Protein AF-A0A4V1TMP4-F1 (afdb_monomer)

Foldseek 3Di:
DDDDDDDDDDDDDDDDDDDDPPDPDDDDPPPPPDDPDDDPVRVVQCVLCVLCQAWAKEKEAEAAKFAQKFKAAPVRHTLDTDGIHHPVRIDIDIDHSPSGWGQKMWMWTFDDPPWDADPVRHTDDHHTQDTAMDGTSVPQDSVQVVCCVVPVQWHKYWYWYDDSVYIWTKIWTWGFPPQDQCDADPVRHRDDGDIDIGPTDTPDGPFDADPNRGPGDD

Structure (mmCIF, N/CA/C/O backbone):
data_AF-A0A4V1TMP4-F1
#
_entry.id   AF-A0A4V1TMP4-F1
#
loop_
_atom_site.group_PDB
_atom_site.id
_atom_site.type_symbol
_atom_site.label_atom_id
_atom_site.label_alt_id
_atom_site.label_comp_id
_atom_site.label_asym_id
_atom_site.label_entity_id
_atom_site.label_seq_id
_atom_site.pdbx_PDB_ins_code
_atom_site.Cartn_x
_atom_site.Cartn_y
_atom_site.Cartn_z
_atom_site.occupancy
_atom_site.B_iso_or_equiv
_atom_site.auth_seq_id
_atom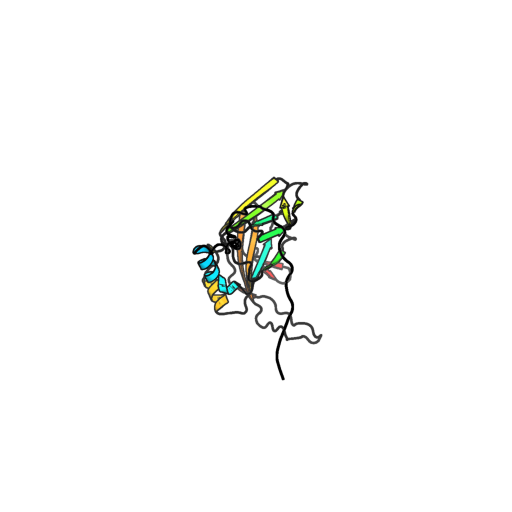_site.auth_comp_id
_atom_site.auth_asym_id
_atom_site.auth_atom_id
_atom_site.pdbx_PDB_model_num
ATOM 1 N N . MET A 1 1 ? 60.840 61.615 9.335 1.00 32.81 1 MET A N 1
ATOM 2 C CA . MET A 1 1 ? 61.709 60.741 10.149 1.00 32.81 1 MET A CA 1
ATOM 3 C C . MET A 1 1 ? 61.153 60.690 11.559 1.00 32.81 1 MET A C 1
ATOM 5 O O . MET A 1 1 ? 60.766 61.718 12.095 1.00 32.81 1 MET A O 1
ATOM 9 N N . THR A 1 2 ? 61.033 59.477 12.079 1.00 36.00 2 THR A N 1
ATOM 10 C CA . THR A 1 2 ? 60.618 59.092 13.434 1.00 36.00 2 THR A CA 1
ATOM 11 C C . THR A 1 2 ? 61.356 59.868 14.534 1.00 36.00 2 THR A C 1
ATOM 13 O O . THR A 1 2 ? 62.543 60.148 14.377 1.00 36.00 2 THR A O 1
ATOM 16 N N . THR A 1 3 ? 60.713 60.154 15.679 1.00 30.50 3 THR A N 1
ATOM 17 C CA . THR A 1 3 ? 60.807 59.395 16.961 1.00 30.50 3 THR A CA 1
ATOM 18 C C . THR A 1 3 ? 60.306 60.250 18.159 1.00 30.50 3 THR A C 1
ATOM 20 O O . THR A 1 3 ? 60.778 61.367 18.310 1.00 30.50 3 THR A O 1
ATOM 23 N N . THR A 1 4 ? 59.451 59.669 19.037 1.00 39.16 4 THR A N 1
ATOM 24 C CA . THR A 1 4 ? 59.294 59.864 20.526 1.00 39.16 4 THR A CA 1
ATOM 25 C C . THR A 1 4 ? 59.047 61.285 21.105 1.00 39.16 4 THR A C 1
ATOM 27 O O . THR A 1 4 ? 59.659 62.240 20.669 1.00 39.16 4 THR A O 1
ATOM 30 N N . ARG A 1 5 ? 58.261 61.559 22.169 1.00 38.88 5 ARG A N 1
ATOM 31 C CA . ARG A 1 5 ? 58.042 60.886 23.475 1.00 38.88 5 ARG A CA 1
ATOM 32 C C . ARG A 1 5 ? 57.083 61.740 24.363 1.00 38.88 5 ARG A C 1
ATOM 34 O O . ARG A 1 5 ? 57.055 62.946 24.159 1.00 38.88 5 ARG A O 1
ATOM 41 N N . ARG A 1 6 ? 56.573 61.145 25.468 1.00 35.06 6 ARG A N 1
ATOM 42 C CA . ARG A 1 6 ? 56.025 61.748 26.733 1.00 35.06 6 ARG A CA 1
ATOM 43 C C . ARG A 1 6 ? 54.548 62.195 26.664 1.00 35.06 6 ARG A C 1
ATOM 45 O O . ARG A 1 6 ? 54.140 62.708 25.641 1.00 35.06 6 ARG A O 1
ATOM 52 N N . GLU A 1 7 ? 53.664 61.947 27.640 1.00 38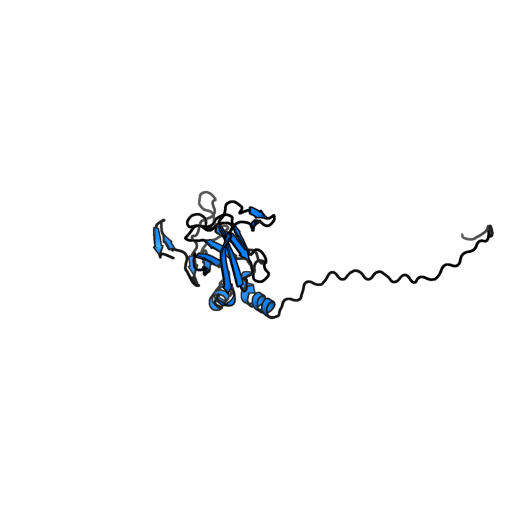.62 7 GLU A N 1
ATOM 53 C CA . GLU A 1 7 ? 53.734 61.960 29.123 1.00 38.62 7 GLU A CA 1
ATOM 54 C C . GLU A 1 7 ? 52.753 60.933 29.760 1.00 38.62 7 GLU A C 1
ATOM 56 O O . GLU A 1 7 ? 51.721 60.628 29.173 1.00 38.62 7 GLU A O 1
ATOM 61 N N . LEU A 1 8 ? 53.152 60.170 30.794 1.00 37.19 8 LEU A N 1
ATOM 62 C CA . LEU A 1 8 ? 52.891 60.339 32.252 1.00 37.19 8 LEU A CA 1
ATOM 63 C C . LEU A 1 8 ? 51.397 60.351 32.675 1.00 37.19 8 LEU A C 1
ATOM 65 O O . LEU A 1 8 ? 50.658 61.278 32.385 1.00 37.19 8 LEU A O 1
ATOM 69 N N . LEU A 1 9 ? 50.906 59.256 33.276 1.00 34.28 9 LEU A N 1
ATOM 70 C CA . LEU A 1 9 ? 50.812 58.978 34.732 1.00 34.28 9 LEU A CA 1
ATOM 71 C C . LEU A 1 9 ? 49.675 59.725 35.459 1.00 34.28 9 LEU A C 1
ATOM 73 O O . LEU A 1 9 ? 49.804 60.897 35.796 1.00 34.28 9 LEU A O 1
ATOM 77 N N . ARG A 1 10 ? 48.631 58.980 35.854 1.00 33.75 10 ARG A N 1
ATOM 78 C CA . ARG A 1 10 ? 47.928 59.193 37.129 1.00 33.75 10 ARG A CA 1
ATOM 79 C C . ARG A 1 10 ? 47.633 57.859 37.807 1.00 33.75 10 ARG A C 1
ATOM 81 O O . ARG A 1 10 ? 47.236 56.883 37.179 1.00 33.75 10 ARG A O 1
ATOM 88 N N . THR A 1 11 ? 47.915 57.865 39.096 1.00 36.62 11 THR A N 1
ATOM 89 C CA . THR A 1 11 ? 48.043 56.764 40.042 1.00 36.62 11 THR A CA 1
ATOM 90 C C . THR A 1 11 ? 46.760 56.539 40.854 1.00 36.62 11 THR A C 1
ATOM 92 O O . THR A 1 11 ? 46.098 57.494 41.237 1.00 36.62 11 THR A O 1
ATOM 95 N N . LEU A 1 12 ? 46.491 55.255 41.125 1.00 33.84 12 LEU A N 1
ATOM 96 C CA . LEU A 1 12 ? 46.012 54.608 42.365 1.00 33.84 12 LEU A CA 1
ATOM 97 C C . LEU A 1 12 ? 44.909 55.265 43.224 1.00 33.84 12 LEU A C 1
ATOM 99 O O . LEU A 1 12 ? 45.136 56.242 43.928 1.00 33.84 12 LEU A O 1
ATOM 103 N N . GLY A 1 13 ? 43.787 54.546 43.333 1.00 30.61 13 GLY A N 1
ATOM 104 C CA . GLY A 1 13 ? 42.902 54.524 44.500 1.00 30.61 13 GLY A CA 1
ATOM 105 C C . GLY A 1 13 ? 42.531 53.071 44.815 1.00 30.61 13 GLY A C 1
ATOM 106 O O . GLY A 1 13 ? 42.083 52.347 43.932 1.00 30.61 13 GLY A O 1
ATOM 107 N N . ALA A 1 14 ? 42.815 52.635 46.041 1.00 35.47 14 ALA A N 1
ATOM 108 C CA . ALA A 1 14 ? 42.738 51.257 46.518 1.00 35.47 14 ALA A CA 1
ATOM 109 C C . ALA A 1 14 ? 41.308 50.786 46.856 1.00 35.47 14 ALA A C 1
ATOM 111 O O . ALA A 1 14 ? 40.466 51.575 47.274 1.00 35.47 14 ALA A O 1
ATOM 112 N N . GLY A 1 15 ? 41.091 49.473 46.746 1.00 33.56 15 GLY A N 1
ATOM 113 C CA . GLY A 1 15 ? 39.895 48.734 47.172 1.00 33.56 15 GLY A CA 1
ATOM 114 C C . GLY A 1 15 ? 39.729 47.529 46.243 1.00 33.56 15 GLY A C 1
ATOM 115 O O . GLY A 1 15 ? 39.356 47.689 45.094 1.00 33.56 15 GLY A O 1
ATOM 116 N N . GLY A 1 16 ? 40.179 46.321 46.572 1.00 34.28 16 GLY A N 1
ATOM 117 C CA . GLY A 1 16 ? 39.730 45.542 47.716 1.00 34.28 16 GLY A CA 1
ATOM 118 C C 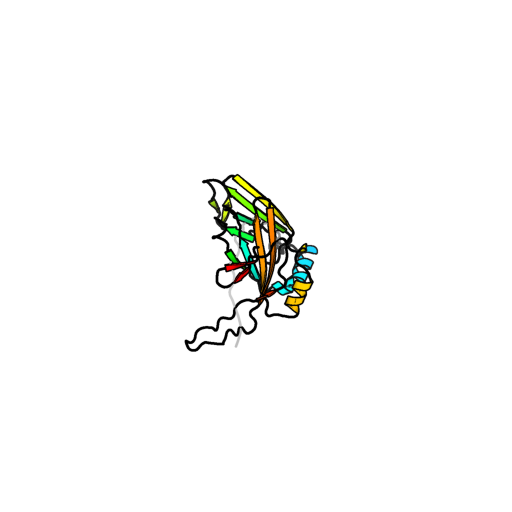. GLY A 1 16 ? 38.590 44.630 47.262 1.00 34.28 16 GLY A C 1
ATOM 119 O O . GLY A 1 16 ? 37.443 45.027 47.383 1.00 34.28 16 GLY A O 1
ATOM 120 N N . ALA A 1 17 ? 38.905 43.449 46.716 1.00 37.88 17 ALA A N 1
ATOM 121 C CA . ALA A 1 17 ? 38.057 42.250 46.762 1.00 37.88 17 ALA A CA 1
ATOM 122 C C . ALA A 1 17 ? 38.744 41.084 46.035 1.00 37.88 17 ALA A C 1
ATOM 124 O O . ALA A 1 17 ? 39.122 41.183 44.869 1.00 37.88 17 ALA A O 1
ATOM 125 N N . ALA A 1 18 ? 38.888 39.971 46.748 1.00 43.25 18 ALA A N 1
ATOM 126 C CA . ALA A 1 18 ? 39.280 38.683 46.206 1.00 43.25 18 ALA A CA 1
ATOM 127 C C . ALA A 1 18 ? 38.239 38.193 45.186 1.00 43.25 18 ALA A C 1
ATOM 129 O O . ALA A 1 18 ? 37.049 38.155 45.489 1.00 43.25 18 ALA A O 1
ATOM 130 N N . ALA A 1 19 ? 38.688 37.773 44.004 1.00 43.09 19 ALA A N 1
ATOM 131 C CA . ALA A 1 19 ? 37.863 37.045 43.049 1.00 43.09 19 ALA A CA 1
ATOM 132 C C . ALA A 1 19 ? 38.549 35.716 42.730 1.00 43.09 19 ALA A C 1
ATOM 134 O O . ALA A 1 19 ? 39.640 35.666 42.164 1.00 43.09 19 ALA A O 1
ATOM 135 N N . ALA A 1 20 ? 37.901 34.642 43.174 1.00 42.19 20 ALA A N 1
ATOM 136 C CA . ALA A 1 20 ? 38.277 33.269 42.912 1.00 42.19 20 ALA A CA 1
ATOM 137 C C . ALA A 1 20 ? 38.370 33.012 41.401 1.00 42.19 20 ALA A C 1
ATOM 139 O O . ALA A 1 20 ? 37.477 33.377 40.636 1.00 42.19 20 ALA A O 1
ATOM 140 N N . MET A 1 21 ? 39.442 32.337 40.988 1.00 36.84 21 MET A N 1
ATOM 141 C CA . MET A 1 21 ? 39.615 31.792 39.645 1.00 36.84 21 MET A CA 1
ATOM 142 C C . MET A 1 21 ? 38.574 30.686 39.406 1.00 36.84 21 MET A C 1
ATOM 144 O O . MET A 1 21 ? 38.848 29.506 39.609 1.00 36.84 21 MET A O 1
ATOM 148 N N . SER A 1 22 ? 37.364 31.063 38.987 1.00 42.44 22 SER A N 1
ATOM 149 C CA . SER A 1 22 ? 36.448 30.141 38.315 1.00 42.44 22 SER A CA 1
ATOM 150 C C . SER A 1 22 ? 36.959 29.929 36.898 1.00 42.44 22 SER A C 1
ATOM 152 O O . SER A 1 22 ? 36.845 30.804 36.042 1.00 42.44 22 SER A O 1
ATOM 154 N N . GLY A 1 23 ? 37.562 28.765 36.667 1.00 38.91 23 GLY A N 1
ATOM 155 C CA . GLY A 1 23 ? 37.915 28.310 35.334 1.00 38.91 23 GLY A CA 1
ATOM 156 C C . GLY A 1 23 ? 36.666 28.226 34.461 1.00 38.91 23 GLY A C 1
ATOM 157 O O . GLY A 1 23 ? 35.774 27.417 34.712 1.00 38.91 23 GLY A O 1
ATOM 158 N N . CYS A 1 24 ? 36.613 29.053 33.419 1.00 37.25 24 CYS A N 1
ATOM 159 C CA . CYS A 1 24 ? 35.668 28.898 32.324 1.00 37.25 24 CYS A CA 1
ATOM 160 C C . CYS A 1 24 ? 35.962 27.574 31.612 1.00 37.25 24 CYS A C 1
ATOM 162 O O . CYS A 1 24 ? 36.835 27.499 30.750 1.00 37.25 24 CYS A O 1
ATOM 164 N N . SER A 1 25 ? 35.234 26.518 31.972 1.00 44.00 25 SER A N 1
ATOM 165 C CA . SER A 1 25 ? 35.094 25.369 31.082 1.00 44.00 25 SER A CA 1
ATOM 166 C C . SER A 1 25 ? 34.259 25.819 29.881 1.00 44.00 25 SER A C 1
ATOM 168 O O . SER A 1 25 ? 33.158 26.336 30.088 1.00 44.00 25 SER A O 1
ATOM 170 N N . PRO A 1 26 ? 34.737 25.670 28.635 1.00 44.09 26 PRO A N 1
ATOM 171 C CA . PRO A 1 26 ? 33.902 25.944 27.479 1.00 44.09 26 PRO A CA 1
ATOM 172 C C . PRO A 1 26 ? 32.719 24.973 27.502 1.00 44.09 26 PRO A C 1
ATOM 174 O O . PRO A 1 26 ? 32.896 23.757 27.602 1.00 44.09 26 PRO A O 1
ATOM 177 N N . LEU A 1 27 ? 31.507 25.528 27.438 1.00 43.19 27 LEU A N 1
ATOM 178 C CA . LEU A 1 27 ? 30.274 24.780 27.219 1.00 43.19 27 LEU A CA 1
ATOM 179 C C . LEU A 1 27 ? 30.470 23.889 25.990 1.00 43.19 27 LEU A C 1
ATOM 181 O O . LEU A 1 27 ? 30.606 24.369 24.865 1.00 43.19 27 LEU A O 1
ATOM 185 N N . ARG A 1 28 ? 30.526 22.578 26.232 1.00 42.91 28 ARG A N 1
ATOM 186 C CA . ARG A 1 28 ? 30.544 21.549 25.197 1.00 42.91 28 ARG A C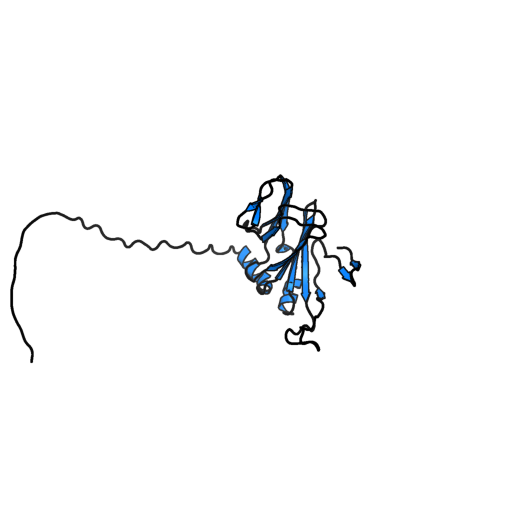A 1
ATOM 187 C C . ARG A 1 28 ? 29.296 21.772 24.335 1.00 42.91 28 ARG A C 1
ATOM 189 O O . ARG A 1 28 ? 28.202 21.770 24.903 1.00 42.91 28 ARG A O 1
ATOM 196 N N . PRO A 1 29 ? 29.410 21.991 23.013 1.00 47.47 29 PRO A N 1
ATOM 197 C CA . PRO A 1 29 ? 28.227 22.071 22.173 1.00 47.47 29 PRO A CA 1
ATOM 198 C C . PRO A 1 29 ? 27.454 20.767 22.352 1.00 47.47 29 PRO A C 1
ATOM 200 O O . PRO A 1 29 ? 28.030 19.685 22.200 1.00 47.47 29 PRO A O 1
ATOM 203 N N . SER A 1 30 ? 26.182 20.878 22.749 1.00 45.91 30 SER A N 1
ATOM 204 C CA . SER A 1 30 ? 25.256 19.752 22.813 1.00 45.91 30 SER A CA 1
ATOM 205 C C . SER A 1 30 ? 25.384 18.978 21.513 1.00 45.91 30 SER A C 1
ATOM 207 O O . SER A 1 30 ? 25.045 19.493 20.447 1.00 45.91 30 SER A O 1
ATOM 209 N N . GLN A 1 31 ? 25.927 17.762 21.594 1.00 47.62 31 GLN A N 1
ATOM 210 C CA . GLN A 1 31 ? 25.871 16.823 20.490 1.00 47.62 31 GLN A CA 1
ATOM 211 C C . GLN A 1 31 ? 24.387 16.619 20.209 1.00 47.62 31 GLN A C 1
ATOM 213 O O . GLN A 1 31 ? 23.687 15.969 20.984 1.00 47.62 31 GLN A O 1
ATOM 218 N N . VAL A 1 32 ? 23.900 17.229 19.129 1.00 51.84 32 VAL A N 1
ATOM 219 C CA . VAL A 1 32 ? 22.664 16.792 18.489 1.00 51.84 32 VAL A CA 1
ATOM 220 C C . VAL A 1 32 ? 22.8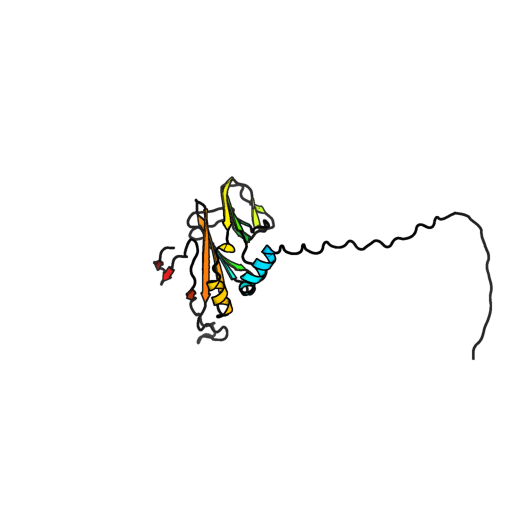23 15.280 18.338 1.00 51.84 32 VAL A C 1
ATOM 222 O O . VAL A 1 32 ? 23.843 14.866 17.776 1.00 51.84 32 VAL A O 1
ATOM 225 N N . PRO A 1 33 ? 21.922 14.451 18.895 1.00 45.22 33 PRO A N 1
ATOM 226 C CA . PRO A 1 33 ? 22.028 13.015 18.725 1.00 45.22 33 PRO A CA 1
ATOM 227 C C . PRO A 1 33 ? 22.121 12.747 17.229 1.00 45.22 33 PRO A C 1
ATOM 229 O O . PRO A 1 33 ? 21.225 13.135 16.474 1.00 45.22 33 PRO A O 1
ATOM 232 N N . SER A 1 34 ? 23.229 12.148 16.792 1.00 53.16 34 SER A N 1
ATOM 233 C CA . SER A 1 34 ? 23.313 11.605 15.443 1.00 53.16 34 SER A CA 1
ATOM 234 C C . SER A 1 34 ? 22.062 10.752 15.228 1.00 53.16 34 SER A C 1
ATOM 236 O O . SER A 1 34 ? 21.693 10.014 16.151 1.00 53.16 34 SER A O 1
ATOM 238 N N . PRO A 1 35 ? 21.375 10.859 14.074 1.00 56.53 35 PRO A N 1
ATOM 239 C CA . PRO A 1 35 ? 20.236 9.996 13.804 1.00 56.53 35 PRO A CA 1
ATOM 240 C C . PRO A 1 35 ? 20.658 8.545 14.071 1.00 56.53 35 PRO A C 1
ATOM 242 O O . PRO A 1 35 ? 21.790 8.187 13.721 1.00 56.53 35 PRO A O 1
ATOM 245 N N . PRO A 1 36 ? 19.816 7.738 14.743 1.00 58.47 36 PRO A N 1
ATOM 246 C CA . PRO A 1 36 ? 20.192 6.380 15.097 1.00 58.47 36 PRO A CA 1
ATOM 247 C C . PRO A 1 36 ? 20.654 5.652 13.835 1.00 58.47 36 PRO A C 1
ATOM 249 O O . PRO A 1 36 ? 20.005 5.735 12.787 1.00 58.47 36 PRO A O 1
ATOM 252 N N . LEU A 1 37 ? 21.809 4.986 13.931 1.00 63.59 37 LEU A N 1
ATOM 253 C CA . LEU A 1 37 ? 22.269 4.076 12.890 1.00 63.59 37 LEU A CA 1
ATOM 254 C C . LEU A 1 37 ? 21.132 3.086 12.628 1.00 63.59 37 LEU A C 1
ATOM 256 O O . LEU A 1 37 ? 20.564 2.525 13.566 1.00 63.59 37 LEU A O 1
ATOM 260 N N . LEU A 1 38 ? 20.764 2.935 11.360 1.00 69.81 38 LEU A N 1
ATOM 261 C CA . LEU A 1 38 ? 19.738 1.984 10.944 1.00 69.81 38 LEU A CA 1
ATOM 262 C C . LEU A 1 38 ? 20.109 0.598 11.451 1.00 69.81 38 LEU A C 1
ATOM 264 O O . LEU A 1 38 ? 21.290 0.242 11.453 1.00 69.81 38 LEU A O 1
ATOM 268 N N . SER A 1 39 ? 19.114 -0.186 11.860 1.00 83.12 39 SER A N 1
ATOM 269 C CA . SER A 1 39 ? 19.381 -1.583 12.176 1.00 83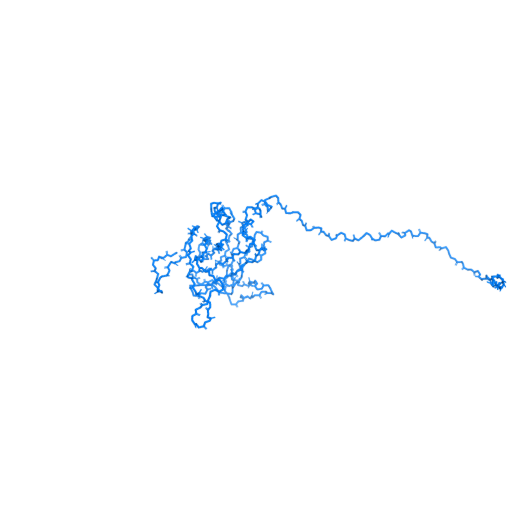.12 39 SER A CA 1
ATOM 270 C C . SER A 1 39 ? 19.929 -2.299 10.932 1.00 83.12 39 SER A C 1
ATOM 272 O O . SER A 1 39 ? 19.665 -1.891 9.797 1.00 83.12 39 SER A O 1
ATOM 274 N N . ALA A 1 40 ? 20.691 -3.379 11.127 1.00 86.12 40 ALA A N 1
ATOM 275 C CA . ALA A 1 40 ? 21.206 -4.176 10.009 1.00 86.12 40 ALA A CA 1
ATOM 276 C C . ALA A 1 40 ? 20.071 -4.683 9.095 1.00 86.12 40 ALA A C 1
ATOM 278 O O . ALA A 1 40 ? 20.226 -4.741 7.878 1.00 86.12 40 ALA A O 1
ATOM 279 N N . GLU A 1 41 ? 18.910 -4.986 9.680 1.00 83.12 41 GLU A N 1
ATOM 280 C CA . GLU A 1 41 ? 17.701 -5.373 8.953 1.00 83.12 41 GLU A CA 1
ATOM 281 C C . GLU A 1 41 ? 17.153 -4.219 8.100 1.00 83.12 41 GLU A C 1
ATOM 283 O O . GLU A 1 41 ? 16.883 -4.404 6.913 1.00 83.12 41 GLU A O 1
ATOM 288 N N . ASP A 1 42 ? 17.058 -3.007 8.660 1.00 83.50 42 ASP A N 1
ATOM 289 C CA . ASP A 1 42 ? 16.608 -1.822 7.917 1.00 83.50 42 ASP A CA 1
ATOM 290 C C . ASP A 1 42 ? 17.569 -1.473 6.776 1.00 83.50 42 ASP A C 1
ATOM 292 O O . ASP A 1 42 ? 17.147 -1.017 5.710 1.00 83.50 42 ASP A O 1
ATOM 296 N N . GLN A 1 43 ? 18.871 -1.684 6.981 1.00 86.50 43 GLN A N 1
ATOM 297 C CA . GLN A 1 43 ? 19.870 -1.496 5.938 1.00 86.50 43 GLN A CA 1
ATOM 298 C C . GLN A 1 43 ? 19.703 -2.528 4.815 1.00 86.50 43 GLN A C 1
ATOM 300 O O . GLN A 1 43 ? 19.598 -2.135 3.651 1.00 86.50 43 GLN A O 1
ATOM 305 N N . ALA A 1 44 ? 19.590 -3.817 5.148 1.00 88.62 44 ALA A N 1
ATOM 306 C CA . ALA A 1 44 ? 19.363 -4.876 4.165 1.00 88.62 44 ALA A CA 1
ATOM 307 C C . ALA A 1 44 ? 18.075 -4.637 3.360 1.00 88.62 44 ALA A C 1
ATOM 309 O O . ALA A 1 44 ? 18.050 -4.787 2.136 1.00 88.62 44 ALA A O 1
ATOM 310 N N . LEU A 1 45 ? 17.010 -4.178 4.023 1.00 89.19 45 LEU A N 1
ATOM 311 C CA . LEU A 1 45 ? 15.756 -3.816 3.372 1.00 89.19 45 LEU A CA 1
ATOM 312 C C . LEU A 1 45 ? 15.935 -2.649 2.388 1.00 89.19 45 LEU A C 1
ATOM 314 O O . LEU A 1 45 ? 15.470 -2.706 1.246 1.00 89.19 45 LEU A O 1
ATOM 318 N N . ARG A 1 46 ? 16.647 -1.597 2.806 1.00 87.19 46 ARG A N 1
ATOM 319 C CA . ARG A 1 46 ? 16.955 -0.429 1.963 1.00 87.19 46 ARG A CA 1
ATOM 320 C C . ARG A 1 46 ? 17.818 -0.764 0.754 1.00 87.19 46 ARG A C 1
ATOM 322 O O . ARG A 1 46 ? 17.716 -0.069 -0.261 1.00 87.19 46 ARG A O 1
ATOM 329 N N . GLU A 1 47 ? 18.691 -1.755 0.872 1.00 90.25 47 GLU A N 1
ATOM 330 C CA . GLU A 1 47 ? 19.527 -2.253 -0.221 1.00 90.25 47 GLU A CA 1
ATOM 331 C C . GLU A 1 47 ? 18.699 -3.106 -1.185 1.00 90.25 47 GLU A C 1
ATOM 333 O O . GLU A 1 47 ? 18.683 -2.839 -2.389 1.00 90.25 47 GLU A O 1
ATOM 338 N N . ARG A 1 48 ? 17.907 -4.047 -0.659 1.00 91.62 48 ARG A N 1
ATOM 339 C CA . ARG A 1 48 ? 17.017 -4.907 -1.450 1.00 91.62 48 ARG A CA 1
ATOM 340 C C . ARG A 1 48 ? 16.067 -4.095 -2.331 1.00 91.62 48 ARG A C 1
ATOM 342 O O . ARG A 1 48 ? 15.990 -4.327 -3.540 1.00 91.62 48 ARG A O 1
ATOM 349 N N . PHE A 1 49 ? 15.405 -3.097 -1.748 1.00 91.44 49 PHE A N 1
ATOM 350 C CA . PHE A 1 49 ? 14.440 -2.236 -2.437 1.00 91.44 49 PHE A CA 1
ATOM 351 C C . PHE A 1 49 ? 15.057 -0.969 -3.052 1.00 91.44 49 PHE A C 1
ATOM 353 O O . PHE A 1 49 ? 14.325 -0.063 -3.450 1.00 91.44 49 PHE A O 1
ATOM 360 N N . ALA A 1 50 ? 16.387 -0.884 -3.188 1.00 89.00 50 ALA A N 1
ATOM 361 C CA . ALA A 1 50 ? 17.056 0.306 -3.723 1.00 89.00 50 ALA A CA 1
ATOM 362 C C . ALA A 1 50 ? 16.585 0.702 -5.137 1.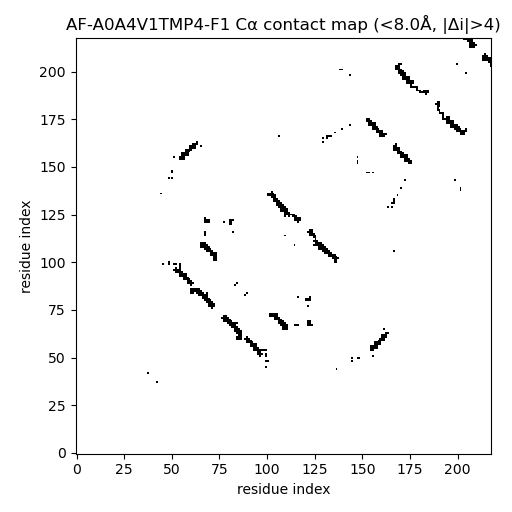00 89.00 50 ALA A C 1
ATOM 364 O O . ALA A 1 50 ? 16.565 1.889 -5.461 1.00 89.00 50 ALA A O 1
ATOM 365 N N . VAL A 1 51 ? 16.148 -0.267 -5.950 1.00 88.75 51 VAL A N 1
ATOM 366 C CA . VAL A 1 51 ? 15.588 -0.028 -7.295 1.00 88.75 51 VAL A CA 1
ATOM 367 C C . VAL A 1 51 ? 14.312 0.827 -7.268 1.00 88.75 51 VAL A C 1
ATOM 369 O O . VAL A 1 51 ? 14.023 1.539 -8.222 1.00 88.75 51 VAL A O 1
ATOM 372 N N . LEU A 1 52 ? 13.582 0.836 -6.148 1.00 88.00 52 LEU A N 1
ATOM 373 C CA . LEU A 1 52 ? 12.332 1.584 -5.981 1.00 88.00 52 LEU A CA 1
ATOM 374 C C . LEU A 1 52 ? 12.539 3.031 -5.510 1.00 88.00 52 LEU A C 1
ATOM 376 O O . LEU A 1 52 ? 11.572 3.756 -5.291 1.00 88.00 52 LEU A O 1
ATOM 380 N N . ARG A 1 53 ? 13.789 3.490 -5.348 1.00 77.00 53 ARG A N 1
ATOM 381 C CA . ARG A 1 53 ? 14.086 4.868 -4.912 1.00 77.00 53 ARG A CA 1
ATOM 382 C C . ARG A 1 53 ? 13.638 5.933 -5.917 1.00 77.00 53 ARG A C 1
ATOM 384 O O . ARG A 1 53 ? 13.557 7.093 -5.547 1.00 77.00 53 ARG A O 1
ATOM 391 N N . GLY A 1 54 ? 13.305 5.567 -7.155 1.00 70.25 54 GLY A N 1
ATOM 392 C CA . GLY A 1 54 ? 12.639 6.470 -8.104 1.00 70.25 54 GLY A CA 1
ATOM 393 C C . GLY A 1 54 ? 11.196 6.823 -7.718 1.00 70.25 54 GLY A C 1
ATOM 394 O O . GLY A 1 54 ? 10.602 7.706 -8.330 1.00 70.25 54 GLY A O 1
ATOM 395 N N . GLY A 1 55 ? 10.652 6.162 -6.693 1.00 78.75 55 GLY A N 1
ATOM 396 C CA . GLY A 1 55 ? 9.260 6.254 -6.283 1.00 78.75 55 GLY A CA 1
ATOM 397 C C . GLY A 1 55 ? 8.431 5.077 -6.792 1.00 78.75 55 GLY A C 1
ATOM 398 O O . GLY A 1 55 ? 8.930 4.155 -7.439 1.00 78.75 55 GLY A O 1
ATOM 399 N N . GLY A 1 56 ? 7.145 5.109 -6.474 1.00 85.69 56 GLY A N 1
ATOM 400 C CA . GLY A 1 56 ? 6.176 4.102 -6.886 1.00 85.69 56 GLY A CA 1
ATOM 401 C C . GLY A 1 56 ? 4.756 4.614 -6.713 1.00 85.69 56 GLY A C 1
ATOM 402 O O . GLY A 1 56 ? 4.536 5.778 -6.365 1.00 85.69 56 GLY A O 1
ATOM 403 N N . GLN A 1 57 ? 3.787 3.743 -6.963 1.00 89.75 57 GLN A N 1
ATOM 404 C CA . GLN A 1 57 ? 2.390 4.034 -6.669 1.00 89.75 57 GLN A CA 1
ATOM 405 C C . GLN A 1 57 ? 1.917 3.201 -5.485 1.00 89.75 57 GLN A C 1
ATOM 407 O O . GLN A 1 57 ? 2.194 2.008 -5.389 1.00 89.75 57 GLN A O 1
ATOM 412 N N . LEU A 1 58 ? 1.158 3.830 -4.605 1.00 91.56 58 LEU A N 1
ATOM 413 C CA . LEU A 1 58 ? 0.357 3.187 -3.588 1.00 91.56 58 LEU A CA 1
ATOM 414 C C . LEU A 1 58 ? -1.100 3.217 -4.045 1.00 91.56 58 LEU A C 1
ATOM 416 O O . LEU A 1 58 ? -1.664 4.290 -4.262 1.00 91.56 58 LEU A O 1
ATOM 420 N N . VAL A 1 59 ? -1.712 2.048 -4.168 1.00 92.00 59 VAL A N 1
ATOM 421 C CA . VAL A 1 59 ? -3.140 1.910 -4.448 1.00 92.00 59 VAL A CA 1
ATOM 422 C C . VAL A 1 59 ? -3.823 1.416 -3.189 1.00 92.00 59 VAL A C 1
ATOM 424 O O . VAL A 1 59 ? -3.442 0.375 -2.659 1.00 92.00 59 VAL A O 1
ATOM 427 N N . VAL A 1 60 ? -4.820 2.152 -2.706 1.00 93.19 60 VAL A N 1
ATOM 428 C CA . VAL A 1 60 ? -5.602 1.747 -1.534 1.00 93.19 60 VAL A CA 1
ATOM 429 C C . VAL A 1 60 ? -7.079 1.723 -1.888 1.00 93.19 60 VAL A C 1
ATOM 431 O O . VAL A 1 60 ? -7.630 2.729 -2.349 1.00 93.19 60 VAL A O 1
ATOM 434 N N . ASP A 1 61 ? -7.724 0.582 -1.672 1.00 92.75 61 ASP A N 1
ATOM 435 C CA . ASP A 1 61 ? -9.151 0.399 -1.914 1.00 92.75 61 ASP A CA 1
ATOM 436 C C . ASP A 1 61 ? -9.843 -0.424 -0.813 1.00 92.75 61 ASP A C 1
ATOM 438 O O . ASP A 1 61 ? -9.231 -0.910 0.142 1.00 92.75 61 ASP A O 1
ATOM 442 N N . SER A 1 62 ? -11.168 -0.508 -0.915 1.00 92.62 62 SER A N 1
ATOM 443 C CA . SER A 1 62 ? -11.991 -1.415 -0.121 1.00 92.62 62 SER A CA 1
ATOM 444 C C . SER A 1 62 ? -13.275 -1.737 -0.880 1.00 92.62 62 SER A C 1
ATOM 446 O O . SER A 1 62 ? -13.811 -0.882 -1.589 1.00 92.62 62 SER A O 1
ATOM 448 N N . LEU A 1 63 ? -13.769 -2.967 -0.735 1.00 89.81 63 LEU A N 1
ATOM 449 C CA . LEU A 1 63 ? -15.027 -3.416 -1.346 1.00 89.81 63 LEU A CA 1
ATOM 450 C C . LEU A 1 63 ? -16.253 -3.114 -0.476 1.00 89.81 63 LEU A C 1
ATOM 452 O O . LEU A 1 63 ? -17.380 -3.140 -0.962 1.00 89.81 63 LEU A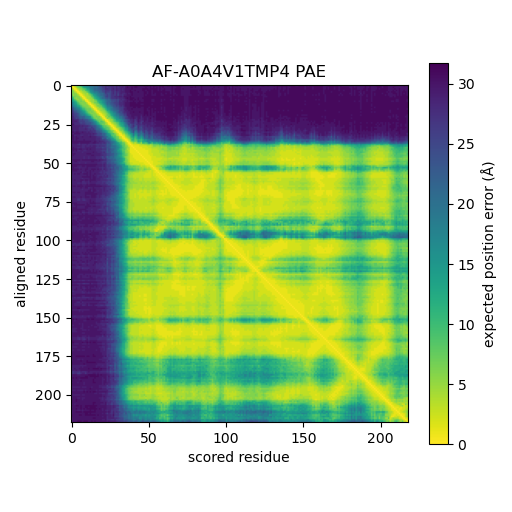 O 1
ATOM 456 N N . THR A 1 64 ? -16.040 -2.778 0.790 1.00 91.81 64 THR A N 1
ATOM 457 C CA . THR A 1 64 ? -17.083 -2.348 1.720 1.00 91.81 64 THR A CA 1
ATOM 458 C C . THR A 1 64 ? -16.697 -0.988 2.303 1.00 91.81 64 THR A C 1
ATOM 460 O O . THR A 1 64 ? -15.518 -0.637 2.305 1.00 91.81 64 THR A O 1
ATOM 463 N N . PRO A 1 65 ? -17.652 -0.155 2.747 1.00 94.50 65 PRO A N 1
ATOM 464 C CA . PRO A 1 65 ? -17.314 1.131 3.345 1.00 94.50 65 PRO A CA 1
ATOM 465 C C . PRO A 1 65 ? -16.364 0.977 4.543 1.00 94.50 65 PRO A C 1
ATOM 467 O O . PRO A 1 65 ? -16.501 0.058 5.356 1.00 94.50 65 PRO A O 1
ATOM 470 N N . LYS A 1 66 ? -15.379 1.871 4.631 1.00 96.44 66 LYS A N 1
ATOM 471 C CA . LYS A 1 66 ? -14.421 1.985 5.736 1.00 96.44 66 LYS A CA 1
ATOM 472 C C . LYS A 1 66 ? -14.250 3.455 6.064 1.00 96.44 66 LYS A C 1
ATOM 474 O O . LYS A 1 66 ? -13.956 4.239 5.165 1.00 96.44 66 LYS A O 1
ATOM 479 N N . GLU A 1 67 ? -14.395 3.823 7.327 1.00 96.12 67 GLU A N 1
ATOM 480 C CA . GLU A 1 67 ? -14.285 5.210 7.774 1.00 96.12 67 GLU A CA 1
ATOM 481 C C . GLU A 1 67 ? -13.088 5.400 8.702 1.00 96.12 67 GLU A C 1
ATOM 483 O O . GLU A 1 67 ? -12.613 4.456 9.336 1.00 96.12 67 GLU A O 1
ATOM 488 N N . GLY A 1 68 ? -12.573 6.629 8.762 1.00 96.12 68 GLY A N 1
ATOM 489 C CA . GLY A 1 68 ? -11.479 6.989 9.665 1.00 96.12 68 GLY A CA 1
ATOM 490 C C . GLY A 1 68 ? -10.250 6.092 9.505 1.00 96.12 68 GLY A C 1
ATOM 491 O O . GLY A 1 68 ? -9.706 5.600 10.496 1.00 96.12 68 GLY A O 1
ATOM 492 N N . VAL A 1 69 ? -9.849 5.842 8.257 1.00 96.81 69 VAL A N 1
ATOM 493 C CA . VAL A 1 69 ? -8.788 4.897 7.912 1.00 96.81 69 VAL A CA 1
ATOM 494 C C . VAL A 1 69 ? -7.429 5.513 8.209 1.00 96.81 69 VAL A C 1
ATOM 496 O O . VAL A 1 69 ? -7.114 6.594 7.710 1.00 96.81 69 VAL A O 1
ATOM 499 N N . ASN A 1 70 ? -6.596 4.772 8.935 1.00 97.06 70 ASN A N 1
ATOM 500 C CA . ASN A 1 70 ? -5.168 5.025 9.071 1.00 97.06 70 ASN A CA 1
ATOM 501 C C . ASN A 1 70 ? -4.386 3.762 8.724 1.00 97.06 70 ASN A C 1
ATOM 503 O O . ASN A 1 70 ? -4.763 2.669 9.132 1.00 97.06 70 ASN A O 1
ATOM 507 N N . ILE A 1 71 ? -3.264 3.911 8.037 1.00 95.88 71 ILE A N 1
ATOM 508 C CA . ILE A 1 71 ? -2.284 2.852 7.830 1.00 95.88 71 ILE A CA 1
ATOM 509 C C . ILE A 1 71 ? -0.943 3.380 8.312 1.00 95.88 71 ILE A C 1
ATOM 511 O O . ILE A 1 71 ? -0.542 4.483 7.936 1.00 95.88 71 ILE A O 1
ATOM 515 N N . PHE A 1 72 ? -0.260 2.597 9.135 1.00 94.38 72 PHE A N 1
ATOM 516 C CA . PHE A 1 72 ? 1.037 2.924 9.708 1.00 94.38 72 PHE A CA 1
ATOM 517 C C . PHE A 1 72 ? 2.103 1.939 9.243 1.00 94.38 72 PHE A C 1
ATOM 519 O O . PHE A 1 72 ? 1.797 0.767 9.020 1.00 94.38 72 PHE A O 1
ATOM 526 N N . ASP A 1 73 ? 3.341 2.412 9.126 1.00 92.38 73 ASP A N 1
ATOM 527 C CA . ASP A 1 73 ? 4.512 1.546 8.973 1.00 92.38 73 ASP A CA 1
ATOM 528 C C . ASP A 1 73 ? 4.943 0.928 10.318 1.00 92.38 73 ASP A C 1
ATOM 530 O O . ASP A 1 73 ? 4.371 1.217 11.374 1.00 92.38 73 ASP A O 1
ATOM 534 N N . GLU A 1 74 ? 5.979 0.089 10.295 1.00 92.00 74 GLU A N 1
ATOM 535 C CA . GLU A 1 74 ? 6.549 -0.551 11.488 1.00 92.00 74 GLU A CA 1
ATOM 536 C C . GLU A 1 74 ? 7.046 0.435 12.561 1.00 92.00 74 GLU A C 1
ATOM 538 O O . GLU A 1 74 ? 7.180 0.062 13.723 1.00 92.00 74 GLU A O 1
ATOM 543 N N . SER A 1 75 ? 7.317 1.693 12.194 1.00 89.88 75 SER A N 1
ATOM 544 C CA . SER A 1 75 ? 7.763 2.748 13.113 1.00 89.88 75 SER A CA 1
ATOM 545 C C . SER A 1 75 ? 6.594 3.564 13.681 1.00 89.88 75 SER A C 1
ATOM 547 O O . SER A 1 75 ? 6.814 4.539 14.400 1.00 89.88 75 SER A O 1
ATOM 549 N N . GLY A 1 76 ? 5.349 3.217 13.336 1.00 90.62 76 GLY A N 1
ATOM 550 C CA . GLY A 1 76 ? 4.156 3.972 13.719 1.00 90.62 76 GLY A CA 1
ATOM 551 C C . GLY A 1 76 ? 3.973 5.278 12.941 1.00 90.62 76 GLY A C 1
ATOM 552 O O . GLY A 1 76 ? 3.136 6.105 13.314 1.00 90.62 76 GLY A O 1
ATOM 553 N N . ARG A 1 77 ? 4.736 5.499 11.864 1.00 89.31 77 ARG A N 1
ATOM 554 C CA . ARG A 1 77 ? 4.565 6.677 11.008 1.00 89.31 77 ARG A CA 1
ATOM 555 C C . ARG A 1 77 ? 3.385 6.453 10.080 1.00 89.31 77 ARG A C 1
ATOM 557 O O . ARG A 1 77 ? 3.164 5.345 9.599 1.00 89.31 77 ARG A O 1
ATOM 564 N N . THR A 1 78 ? 2.632 7.515 9.808 1.00 90.00 78 THR A N 1
ATOM 565 C CA . THR A 1 78 ? 1.502 7.452 8.877 1.00 90.00 78 THR A CA 1
ATOM 566 C C . THR A 1 78 ? 2.000 7.102 7.482 1.00 90.00 78 THR A C 1
ATOM 568 O O . THR A 1 78 ? 2.701 7.891 6.851 1.00 90.00 78 THR A O 1
ATOM 571 N N . TYR A 1 79 ? 1.594 5.934 7.003 1.00 89.38 79 TYR A N 1
ATOM 572 C CA . TYR A 1 79 ? 1.794 5.481 5.635 1.00 89.38 79 TYR A CA 1
ATOM 573 C C . TYR A 1 79 ? 0.623 5.906 4.741 1.00 89.38 79 TYR A C 1
ATOM 575 O O . TYR A 1 79 ? 0.801 6.253 3.581 1.00 89.38 79 TYR A O 1
ATOM 583 N N . TYR A 1 80 ? -0.595 5.925 5.283 1.00 91.94 80 TYR A N 1
ATOM 584 C CA . TYR A 1 80 ? -1.792 6.355 4.566 1.00 91.94 80 TYR A CA 1
ATOM 585 C C . TYR A 1 80 ? -2.872 6.811 5.545 1.00 91.94 80 TYR A C 1
ATOM 587 O O . TYR A 1 80 ? -2.982 6.256 6.635 1.00 91.94 80 TYR A O 1
ATOM 595 N N . ALA A 1 81 ? -3.702 7.778 5.159 1.00 93.12 81 ALA A N 1
ATOM 596 C CA . ALA A 1 81 ? -4.907 8.107 5.913 1.00 93.12 81 ALA A CA 1
ATOM 597 C C . ALA A 1 81 ? -6.006 8.661 4.999 1.00 93.12 81 ALA A C 1
ATOM 599 O O . ALA A 1 81 ? -5.722 9.431 4.076 1.00 93.12 81 ALA A O 1
ATOM 600 N N . LYS A 1 82 ? -7.264 8.282 5.254 1.00 92.94 82 LYS A N 1
ATOM 601 C CA . LYS A 1 82 ? -8.429 8.780 4.507 1.00 92.94 82 LYS A CA 1
ATOM 602 C C . LYS A 1 82 ? -9.708 8.718 5.342 1.00 92.94 82 LYS A C 1
ATOM 604 O O . LYS A 1 82 ? -9.925 7.760 6.076 1.00 92.94 82 LYS A O 1
ATOM 609 N N . SER A 1 83 ? -10.577 9.720 5.190 1.00 93.12 83 SER A N 1
ATOM 610 C CA . SER A 1 83 ? -11.852 9.793 5.921 1.00 93.12 83 SER A CA 1
ATOM 611 C C . SER A 1 83 ? -12.801 8.658 5.564 1.00 93.12 83 SER A C 1
ATOM 613 O O . SER A 1 83 ? -13.481 8.154 6.449 1.00 93.12 83 SER A O 1
ATOM 615 N N . GLY A 1 84 ? -12.828 8.257 4.291 1.00 92.12 84 GLY A N 1
ATOM 616 C CA . GLY A 1 84 ? -13.677 7.190 3.778 1.00 92.12 84 GLY A CA 1
ATOM 617 C C . GLY A 1 84 ? -13.035 6.450 2.603 1.00 92.12 84 GLY A C 1
ATOM 618 O O . GLY A 1 84 ? -12.530 7.075 1.666 1.00 92.12 84 GLY A O 1
ATOM 619 N N . LEU A 1 85 ? -13.075 5.122 2.647 1.00 92.00 85 LEU A N 1
ATOM 620 C CA . LEU A 1 85 ? -12.761 4.202 1.552 1.00 92.00 85 LEU A CA 1
ATOM 621 C C . LEU A 1 85 ? -13.991 3.338 1.248 1.00 92.00 85 LEU A C 1
ATOM 623 O O . LEU A 1 85 ? -14.821 3.081 2.113 1.00 92.00 85 LEU A O 1
ATOM 627 N N . GLY A 1 86 ? -14.105 2.885 0.005 1.00 87.06 86 GLY A N 1
ATOM 628 C CA . GLY A 1 86 ? -15.171 1.992 -0.444 1.00 87.06 86 GLY A CA 1
ATOM 629 C C . GLY A 1 86 ? -15.115 1.789 -1.960 1.00 87.06 86 GLY A C 1
ATOM 630 O O . GLY A 1 86 ? -14.226 2.354 -2.608 1.00 87.06 86 GLY A O 1
ATOM 631 N N . PRO A 1 87 ? -16.087 1.072 -2.558 1.00 81.94 87 PRO A N 1
ATOM 632 C CA . PRO A 1 87 ? -16.032 0.652 -3.965 1.00 81.94 87 PRO A CA 1
ATOM 633 C C . PRO A 1 87 ? -15.842 1.782 -4.979 1.00 81.94 87 PRO A C 1
ATOM 635 O O . PRO A 1 87 ? -15.270 1.587 -6.045 1.00 81.94 87 PRO A O 1
ATOM 638 N N . ARG A 1 88 ? -16.339 2.980 -4.655 1.00 77.62 88 ARG A N 1
ATOM 639 C CA . ARG A 1 88 ? -16.251 4.179 -5.507 1.00 77.62 88 ARG A CA 1
ATOM 640 C C . ARG A 1 88 ? -15.246 5.208 -4.998 1.00 77.62 88 ARG A C 1
ATOM 642 O O . ARG A 1 88 ? -15.102 6.270 -5.589 1.00 77.62 88 ARG A O 1
ATOM 649 N N . ALA A 1 89 ? -14.589 4.917 -3.882 1.00 75.56 89 ALA A N 1
ATOM 650 C CA . ALA A 1 89 ? -13.787 5.866 -3.131 1.00 75.56 89 ALA A CA 1
ATOM 651 C C . ALA A 1 89 ? -12.397 5.304 -2.817 1.00 75.56 89 ALA A C 1
ATOM 653 O O . ALA A 1 89 ? -11.864 5.588 -1.751 1.00 75.56 89 ALA A O 1
ATOM 654 N N . GLY A 1 90 ? -11.787 4.543 -3.729 1.00 78.38 90 GLY A N 1
ATOM 655 C CA . GLY A 1 90 ? -10.367 4.180 -3.646 1.00 78.38 90 GLY A CA 1
ATOM 656 C C . GLY A 1 90 ? -9.437 5.383 -3.849 1.00 78.38 90 GLY A C 1
ATOM 657 O O . GLY A 1 90 ? -9.876 6.536 -3.940 1.00 78.38 90 GLY A O 1
ATOM 658 N N . GLY A 1 91 ? -8.132 5.143 -3.911 1.00 79.44 91 GLY A N 1
ATOM 659 C CA . GLY A 1 91 ? -7.189 6.169 -4.339 1.00 79.44 91 GLY A CA 1
ATOM 660 C C . GLY A 1 91 ? -5.841 5.612 -4.771 1.00 79.44 91 GLY A C 1
ATOM 661 O O . GLY A 1 91 ? -5.376 4.602 -4.248 1.00 79.44 91 GLY A O 1
ATOM 662 N N . ILE A 1 92 ? -5.229 6.308 -5.728 1.00 83.00 92 ILE A N 1
ATOM 663 C CA . ILE A 1 92 ? -3.868 6.066 -6.202 1.00 83.00 92 ILE A CA 1
ATOM 664 C C . ILE A 1 92 ? -3.022 7.253 -5.752 1.00 83.00 92 ILE A C 1
ATOM 666 O O . ILE A 1 92 ? -3.384 8.405 -5.987 1.00 83.00 92 ILE A O 1
ATOM 670 N N . PHE A 1 93 ? -1.909 6.963 -5.094 1.00 82.81 93 PHE A N 1
ATOM 671 C CA . PHE A 1 93 ? -0.984 7.947 -4.554 1.00 82.81 93 PHE A CA 1
ATOM 672 C C . PHE A 1 93 ? 0.404 7.649 -5.087 1.00 82.81 93 PHE A C 1
ATOM 674 O O . PHE A 1 93 ? 0.824 6.500 -5.114 1.00 82.81 93 PHE A O 1
ATOM 681 N N . PHE A 1 94 ? 1.133 8.679 -5.492 1.00 77.94 94 PHE A N 1
ATOM 682 C CA . PHE A 1 94 ? 2.541 8.528 -5.826 1.00 77.94 94 PHE A CA 1
ATOM 683 C C . PHE A 1 94 ? 3.356 8.749 -4.568 1.00 77.94 94 PHE A C 1
ATOM 685 O O . PHE A 1 94 ? 3.151 9.737 -3.861 1.00 77.94 94 PHE A O 1
ATOM 692 N N . TYR A 1 95 ? 4.282 7.843 -4.296 1.00 72.00 95 TYR A N 1
ATOM 693 C CA . TYR A 1 95 ? 5.206 8.010 -3.196 1.00 72.00 95 TYR A CA 1
ATOM 694 C C . TYR A 1 95 ? 6.630 8.224 -3.700 1.00 72.00 95 TYR A C 1
ATOM 696 O O . TYR A 1 95 ? 7.064 7.613 -4.675 1.00 72.00 95 TYR A O 1
ATOM 704 N N . GLY A 1 96 ? 7.345 9.139 -3.041 1.00 59.50 96 GLY A N 1
ATOM 705 C CA . GLY A 1 96 ? 8.713 9.509 -3.398 1.00 59.50 96 GLY A CA 1
ATOM 706 C C . GLY A 1 96 ? 9.770 8.536 -2.868 1.00 59.50 96 GLY A C 1
ATOM 707 O O . GLY A 1 96 ? 9.476 7.611 -2.112 1.00 59.50 96 GLY A O 1
ATOM 708 N N . ALA A 1 97 ? 11.030 8.807 -3.222 1.00 54.78 97 ALA A N 1
ATOM 709 C CA . ALA A 1 97 ? 12.222 8.022 -2.874 1.00 54.78 97 ALA A CA 1
ATOM 710 C C . ALA A 1 97 ? 12.358 7.643 -1.387 1.00 54.78 97 ALA A C 1
ATOM 712 O O . ALA A 1 97 ? 12.979 6.638 -1.045 1.00 54.78 97 ALA A O 1
ATOM 713 N N . SER A 1 98 ? 11.805 8.473 -0.504 1.00 57.59 98 SER A N 1
ATOM 714 C CA . SER A 1 98 ? 11.875 8.357 0.953 1.00 57.59 98 SER A CA 1
ATOM 715 C C . SER A 1 98 ? 10.812 7.445 1.567 1.00 57.59 98 SER A C 1
ATOM 717 O O . SER A 1 98 ? 10.913 7.119 2.748 1.00 57.59 98 SER A O 1
ATOM 719 N N . PHE A 1 99 ? 9.799 7.046 0.797 1.00 64.44 99 PHE A N 1
ATOM 720 C CA . PHE A 1 99 ? 8.621 6.357 1.322 1.00 64.44 99 PHE A CA 1
ATOM 721 C C . PHE A 1 99 ? 8.851 4.858 1.545 1.00 64.44 99 PHE A C 1
ATOM 723 O O . PHE A 1 99 ? 8.302 4.297 2.485 1.00 64.44 99 PHE A O 1
ATOM 730 N N . GLY A 1 100 ? 9.727 4.242 0.739 1.00 77.88 100 GLY A N 1
ATOM 731 C CA . GLY A 1 100 ? 10.174 2.857 0.901 1.00 77.88 100 GLY A CA 1
ATOM 732 C C . GLY A 1 100 ? 9.061 1.801 0.857 1.00 77.88 100 GLY A C 1
ATOM 733 O O . GLY A 1 100 ? 7.866 2.092 0.807 1.00 77.88 100 GLY A O 1
ATOM 734 N N . VAL A 1 101 ? 9.477 0.535 0.863 1.00 89.00 101 VAL A N 1
ATOM 735 C CA . VAL A 1 101 ? 8.577 -0.595 1.117 1.00 89.00 101 VAL A CA 1
ATOM 736 C C . VAL A 1 101 ? 8.688 -0.933 2.605 1.00 89.00 101 VAL A C 1
ATOM 738 O O . VAL A 1 101 ? 9.788 -1.284 3.038 1.00 89.00 101 VAL A O 1
ATOM 741 N N . PRO A 1 102 ? 7.604 -0.816 3.389 1.00 90.25 102 PRO A N 1
ATOM 742 C CA . PRO A 1 102 ? 7.635 -1.079 4.824 1.00 90.25 102 PRO A CA 1
ATOM 743 C C . PRO A 1 102 ? 7.759 -2.577 5.111 1.00 90.25 102 PRO A C 1
ATOM 745 O O . PRO A 1 102 ? 7.337 -3.418 4.306 1.00 90.25 102 PRO A O 1
ATOM 748 N N . ARG A 1 103 ? 8.300 -2.936 6.280 1.00 93.06 103 ARG A N 1
ATOM 749 C CA . ARG A 1 103 ? 8.322 -4.344 6.717 1.00 93.06 103 ARG A CA 1
ATOM 750 C C . ARG A 1 103 ? 6.920 -4.851 6.994 1.00 93.06 103 ARG A C 1
ATOM 752 O O . ARG A 1 103 ? 6.538 -5.925 6.524 1.00 93.06 103 ARG A O 1
ATOM 759 N N . THR A 1 104 ? 6.156 -4.044 7.716 1.00 95.81 104 THR A N 1
ATOM 760 C CA . THR A 1 104 ? 4.777 -4.330 8.090 1.00 95.81 104 THR A CA 1
ATOM 761 C C . THR A 1 104 ? 3.920 -3.100 7.893 1.00 95.81 104 THR A C 1
ATOM 763 O O . THR A 1 104 ? 4.388 -1.979 8.073 1.00 95.81 104 THR A O 1
ATOM 766 N N . LEU A 1 105 ? 2.644 -3.319 7.612 1.00 96.56 105 LEU A N 1
ATOM 767 C CA . LEU A 1 105 ? 1.639 -2.273 7.662 1.00 96.56 105 LEU A CA 1
ATOM 768 C C . LEU A 1 105 ? 0.603 -2.610 8.718 1.00 96.56 105 LEU A C 1
ATOM 770 O O . LEU A 1 105 ? 0.084 -3.724 8.726 1.00 96.56 105 LEU A O 1
ATOM 774 N N . ARG A 1 106 ? 0.275 -1.637 9.568 1.00 98.00 106 ARG A N 1
ATOM 775 C CA . ARG A 1 106 ? -0.865 -1.703 10.483 1.00 98.00 106 ARG A CA 1
ATOM 776 C C . ARG A 1 106 ? -1.981 -0.815 9.959 1.00 98.00 106 ARG A C 1
ATOM 778 O O . ARG A 1 106 ? -1.839 0.405 9.986 1.00 98.00 106 ARG A O 1
ATOM 785 N N . ALA A 1 107 ? -3.073 -1.409 9.494 1.00 97.94 107 ALA A N 1
ATOM 786 C CA . ALA A 1 107 ? -4.262 -0.685 9.069 1.00 97.94 107 ALA A CA 1
ATOM 787 C C . ALA A 1 107 ? -5.313 -0.686 10.181 1.00 97.94 107 ALA A C 1
ATOM 789 O O . ALA A 1 107 ? -5.617 -1.727 10.758 1.00 97.94 107 ALA A O 1
ATOM 790 N N . ILE A 1 108 ? -5.881 0.487 10.442 1.00 98.19 108 ILE A N 1
ATOM 791 C CA . ILE A 1 108 ? -6.935 0.714 11.423 1.00 98.19 108 ILE A CA 1
ATOM 792 C C . ILE A 1 108 ? -8.074 1.453 10.734 1.00 98.19 108 ILE A C 1
ATOM 794 O O . ILE A 1 108 ? -7.833 2.437 10.032 1.00 98.19 108 ILE A O 1
ATOM 798 N N . TRP A 1 109 ? -9.310 1.028 10.972 1.00 97.81 109 TRP A N 1
ATOM 799 C CA . TRP A 1 109 ? -10.502 1.778 10.579 1.00 97.81 109 TRP A CA 1
ATOM 800 C C . TRP A 1 109 ? -11.567 1.743 11.670 1.00 97.81 109 TRP A C 1
ATOM 802 O O . TRP A 1 109 ? -11.531 0.937 12.607 1.00 97.81 109 TRP A O 1
ATOM 812 N N . ARG A 1 110 ? -12.483 2.702 11.578 1.00 97.62 110 ARG A N 1
ATOM 813 C CA . ARG A 1 110 ? -13.354 3.126 12.669 1.00 97.62 110 ARG A CA 1
ATOM 814 C C . ARG A 1 110 ? -14.803 3.227 12.211 1.00 97.62 110 ARG A C 1
ATOM 816 O O . ARG A 1 110 ? -15.089 3.225 11.017 1.00 97.62 110 ARG A O 1
ATOM 823 N N . THR A 1 111 ? -15.695 3.336 13.185 1.00 96.88 111 THR A N 1
ATOM 824 C CA . THR A 1 111 ? -17.093 3.748 13.013 1.00 96.88 111 THR A CA 1
ATOM 825 C C . THR A 1 111 ? -17.481 4.722 14.128 1.00 96.88 111 THR A C 1
ATOM 827 O O . THR A 1 111 ? -16.918 4.648 15.224 1.00 96.88 111 THR A O 1
ATOM 830 N N . GLY A 1 112 ? -18.421 5.629 13.867 1.00 95.25 112 GLY A N 1
ATOM 831 C CA . GLY A 1 112 ? -18.949 6.577 14.855 1.00 95.25 112 GLY A CA 1
ATOM 832 C C . GLY A 1 112 ? -18.920 8.038 14.400 1.00 95.25 112 GLY A C 1
ATOM 833 O O . GLY A 1 112 ? -18.144 8.438 13.536 1.00 95.25 112 GLY A O 1
ATOM 834 N N . GLU A 1 113 ? -19.775 8.857 15.009 1.00 92.44 113 GLU A N 1
ATOM 835 C CA . GLU A 1 113 ? -19.978 10.262 14.622 1.00 92.44 113 GLU A CA 1
ATOM 836 C C . GLU A 1 113 ? -18.876 11.213 15.119 1.00 92.44 113 GLU A C 1
ATOM 838 O O . GLU A 1 113 ? -18.750 12.344 14.641 1.00 92.44 113 GLU A O 1
ATOM 843 N N . ASP A 1 114 ? -18.058 10.776 16.075 1.00 94.88 114 ASP A N 1
ATOM 844 C CA . ASP A 1 114 ? -16.966 11.530 16.694 1.00 94.88 114 ASP A CA 1
ATOM 845 C C . ASP A 1 114 ? -15.606 11.287 16.016 1.00 94.88 114 ASP A C 1
ATOM 847 O O . ASP A 1 114 ? -14.583 11.752 16.514 1.00 94.88 114 ASP A O 1
ATOM 851 N N . ILE A 1 115 ? -15.574 10.612 14.858 1.00 96.50 115 ILE A N 1
ATOM 852 C CA . ILE A 1 115 ? -14.344 10.447 14.074 1.00 96.50 115 ILE A CA 1
ATOM 853 C C . ILE A 1 115 ? -13.840 11.820 13.611 1.00 96.50 115 ILE A C 1
ATOM 855 O O . ILE A 1 115 ? -14.546 12.562 12.918 1.00 96.50 115 ILE A O 1
ATOM 859 N N . ARG A 1 116 ? -12.599 12.174 13.958 1.00 94.56 116 ARG A N 1
ATOM 860 C CA . ARG A 1 116 ? -11.983 13.461 13.593 1.00 94.56 116 ARG A CA 1
ATOM 861 C C . ARG A 1 116 ? -10.540 13.273 13.117 1.00 94.56 116 ARG A C 1
ATOM 863 O O . ARG A 1 116 ? -9.829 12.432 13.666 1.00 94.56 116 ARG A O 1
ATOM 870 N N . PRO A 1 117 ? -10.087 14.037 12.108 1.00 94.94 117 PRO A N 1
ATOM 871 C CA . PRO A 1 117 ? -8.680 14.075 11.739 1.00 94.94 117 PRO A CA 1
ATOM 872 C C . PRO A 1 117 ? -7.870 14.931 12.727 1.00 94.94 117 PRO A C 1
ATOM 874 O O . PRO A 1 117 ? -8.339 15.969 13.192 1.00 94.94 117 PRO A O 1
ATOM 877 N N . ASP A 1 118 ? -6.629 14.534 12.993 1.00 90.50 118 ASP A N 1
ATOM 878 C CA . ASP A 1 118 ? -5.618 15.366 13.638 1.00 90.50 118 ASP A CA 1
ATOM 879 C C . ASP A 1 118 ? -4.887 16.265 12.618 1.00 90.50 118 ASP A C 1
ATOM 881 O O . ASP A 1 118 ? -5.157 16.239 11.413 1.00 90.50 118 ASP A O 1
ATOM 885 N N . ILE A 1 119 ? -3.919 17.059 13.093 1.00 85.31 119 ILE A N 1
ATOM 886 C CA . ILE A 1 119 ? -3.123 17.969 12.246 1.00 85.31 119 ILE A CA 1
ATOM 887 C C . ILE A 1 119 ? -2.292 17.246 11.168 1.00 85.31 119 ILE A C 1
ATOM 889 O O . ILE A 1 119 ? -1.896 17.862 10.182 1.00 85.31 119 ILE A O 1
ATOM 893 N N . TYR A 1 120 ? -2.055 15.942 11.328 1.00 82.12 120 TYR A N 1
ATOM 894 C CA . TYR A 1 120 ? -1.359 15.079 10.373 1.00 82.12 120 TYR A CA 1
ATOM 895 C C . TYR A 1 120 ? -2.336 14.249 9.526 1.00 82.12 120 TYR A C 1
ATOM 897 O O . TYR A 1 120 ? -1.925 13.292 8.869 1.00 82.12 120 TYR A O 1
ATOM 905 N N . ARG A 1 121 ? -3.629 14.614 9.533 1.00 85.25 121 ARG A N 1
ATOM 906 C CA . ARG A 1 121 ? -4.734 13.922 8.853 1.00 85.25 121 ARG A CA 1
ATOM 907 C C . ARG A 1 121 ? -4.935 12.471 9.299 1.00 85.25 121 ARG A C 1
ATOM 909 O O . ARG A 1 121 ? -5.542 11.696 8.565 1.00 85.25 121 ARG A O 1
ATOM 916 N N . ARG A 1 122 ? -4.463 12.102 10.491 1.00 92.00 122 ARG A N 1
ATOM 917 C CA . ARG A 1 122 ? -4.760 10.806 11.110 1.00 92.00 122 ARG A CA 1
ATOM 918 C C . ARG A 1 122 ? -6.104 10.872 11.808 1.00 92.00 122 ARG A C 1
ATOM 920 O O . ARG A 1 122 ? -6.392 11.845 12.490 1.00 92.00 122 ARG A O 1
ATOM 927 N N . TYR A 1 123 ? -6.900 9.825 11.692 1.00 95.62 123 TYR A N 1
ATOM 928 C CA . TYR A 1 123 ? -8.240 9.784 12.263 1.00 95.62 123 TYR A CA 1
ATOM 929 C C . TYR A 1 123 ? -8.253 9.153 13.661 1.00 95.62 123 TYR A C 1
ATOM 931 O O . TYR A 1 123 ? -7.764 8.036 13.860 1.00 95.62 123 TYR A O 1
ATOM 939 N N . SER A 1 124 ? -8.838 9.856 14.625 1.00 95.38 124 SER A N 1
ATOM 940 C CA . SER A 1 124 ? -9.096 9.403 15.997 1.00 95.38 124 SER A CA 1
ATOM 941 C C . SER A 1 124 ? -10.586 9.551 16.340 1.00 95.38 124 SER A C 1
ATOM 943 O O . SER A 1 124 ? -11.370 9.961 15.484 1.00 95.38 124 SER A O 1
ATOM 945 N N . GLY A 1 125 ? -10.981 9.174 17.562 1.00 94.56 125 GLY A N 1
ATOM 946 C CA . GLY A 1 125 ? -12.391 9.047 17.951 1.00 94.56 125 GLY A CA 1
ATOM 947 C C . GLY A 1 125 ? -13.019 7.745 17.446 1.00 94.56 125 GLY A C 1
ATOM 948 O O . GLY A 1 125 ? -12.332 6.899 16.856 1.00 94.56 125 GLY A O 1
ATOM 949 N N . GLY A 1 126 ? -14.312 7.577 17.695 1.00 95.56 126 GLY A N 1
ATOM 950 C CA . GLY A 1 126 ? -15.093 6.420 17.273 1.00 95.56 126 GLY A CA 1
ATOM 951 C C . GLY A 1 126 ? -14.632 5.092 17.874 1.00 95.56 126 GLY A C 1
ATOM 952 O O . GLY A 1 126 ? -13.690 4.999 18.666 1.00 95.56 126 GLY A O 1
ATOM 953 N N . THR A 1 127 ? -15.291 4.023 17.440 1.00 97.62 127 THR A N 1
ATOM 954 C CA . THR A 1 127 ? -14.934 2.644 17.783 1.00 97.62 127 THR A CA 1
ATOM 955 C C . THR A 1 127 ? -14.043 2.062 16.693 1.00 97.62 127 THR A C 1
ATOM 957 O O . THR A 1 127 ? -14.376 2.153 15.513 1.00 97.62 127 THR A O 1
ATOM 960 N N . ILE A 1 128 ? -12.910 1.460 17.069 1.00 97.75 128 ILE A N 1
ATOM 961 C CA . ILE A 1 128 ? -12.075 0.692 16.134 1.00 97.75 128 ILE A CA 1
ATOM 962 C C . ILE A 1 128 ? -12.822 -0.592 15.779 1.00 97.75 128 ILE A C 1
ATOM 964 O O . ILE A 1 128 ? -13.120 -1.388 16.665 1.00 97.75 128 ILE A O 1
ATOM 968 N N . VAL A 1 129 ? -13.109 -0.786 14.494 1.00 97.31 129 VAL A N 1
ATOM 969 C CA . VAL A 1 129 ? -13.801 -1.984 13.979 1.00 97.31 129 VAL A CA 1
ATOM 970 C C . VAL A 1 129 ? -12.936 -2.796 13.017 1.00 97.31 129 VAL A C 1
ATOM 972 O O . VAL A 1 129 ? -13.357 -3.842 12.543 1.00 97.31 129 VAL A O 1
ATOM 975 N N . GLY A 1 130 ? -11.709 -2.344 12.768 1.00 97.69 130 GLY A N 1
ATOM 976 C CA . GLY A 1 130 ? -10.646 -3.171 12.219 1.00 97.69 130 GLY A CA 1
ATOM 977 C C . GLY A 1 130 ? -9.285 -2.651 12.645 1.00 97.69 130 GLY A C 1
ATOM 978 O O . GLY A 1 130 ? -9.055 -1.441 12.661 1.00 97.69 130 GLY A O 1
ATOM 979 N N . ASP A 1 131 ? -8.405 -3.575 13.011 1.00 98.31 131 ASP A N 1
ATOM 980 C CA . ASP A 1 131 ? -7.021 -3.325 13.410 1.00 98.31 131 ASP A CA 1
ATOM 981 C C . ASP A 1 131 ? -6.192 -4.542 13.011 1.00 98.31 131 ASP A C 1
ATOM 983 O O . ASP A 1 131 ? -6.216 -5.582 13.670 1.00 98.31 131 ASP A O 1
ATOM 987 N N . TYR A 1 132 ? -5.512 -4.432 11.877 1.00 98.44 132 TYR A N 1
ATOM 988 C CA . TYR A 1 132 ? -4.803 -5.547 11.267 1.00 98.44 132 TYR A CA 1
ATOM 989 C C . TYR A 1 132 ? -3.381 -5.139 10.948 1.00 98.44 132 TYR A C 1
ATOM 991 O O . TYR A 1 132 ? -3.143 -4.111 10.314 1.00 98.44 132 TYR A O 1
ATOM 999 N N . THR A 1 133 ? -2.434 -5.980 11.353 1.00 98.25 133 THR A N 1
ATOM 1000 C CA . THR A 1 133 ? -1.026 -5.836 10.990 1.00 98.25 133 THR A CA 1
ATOM 1001 C C . THR A 1 133 ? -0.637 -6.953 10.038 1.00 98.25 133 THR A C 1
ATOM 1003 O O . THR A 1 133 ? -0.851 -8.124 10.343 1.00 98.25 133 THR A O 1
ATOM 1006 N N . VAL A 1 134 ? -0.066 -6.599 8.887 1.00 97.44 134 VAL A N 1
ATOM 1007 C CA . VAL A 1 134 ? 0.330 -7.554 7.846 1.00 97.44 134 VAL A CA 1
ATOM 1008 C C . VAL A 1 134 ? 1.784 -7.352 7.423 1.00 97.44 134 VAL A C 1
ATOM 1010 O O . VAL A 1 134 ? 2.245 -6.209 7.346 1.00 97.44 134 VAL A O 1
ATOM 1013 N N . PRO A 1 135 ? 2.527 -8.435 7.129 1.00 97.06 135 PRO A N 1
ATOM 1014 C CA . PRO A 1 135 ? 3.846 -8.323 6.521 1.00 97.06 135 PRO A CA 1
ATOM 1015 C C . PRO A 1 135 ? 3.722 -7.834 5.074 1.00 97.06 135 PRO A C 1
ATOM 1017 O O . PRO A 1 135 ? 2.771 -8.187 4.377 1.00 97.06 135 PRO A O 1
ATOM 1020 N N . VAL A 1 136 ? 4.692 -7.042 4.613 1.00 95.06 136 VAL A N 1
ATOM 1021 C CA . VAL A 1 136 ? 4.707 -6.475 3.253 1.00 95.06 136 VAL A CA 1
ATOM 1022 C C . VAL A 1 136 ? 6.020 -6.783 2.548 1.00 95.06 136 VAL A C 1
ATOM 1024 O O . VAL A 1 136 ? 6.026 -7.541 1.580 1.00 95.06 136 VAL A O 1
ATOM 1027 N N . ALA A 1 137 ? 7.142 -6.254 3.042 1.00 93.75 137 ALA A N 1
ATOM 1028 C CA . ALA A 1 137 ? 8.443 -6.409 2.396 1.00 93.75 137 ALA A CA 1
ATOM 1029 C C . ALA A 1 137 ? 8.816 -7.865 2.084 1.00 93.75 137 ALA A C 1
ATOM 1031 O O . ALA A 1 137 ? 9.271 -8.161 0.981 1.00 93.75 137 ALA A O 1
ATOM 1032 N N . SER A 1 138 ? 8.620 -8.779 3.035 1.00 95.06 138 SER A N 1
ATOM 1033 C CA . SER A 1 138 ? 8.965 -10.198 2.875 1.00 95.06 138 SER A CA 1
ATOM 1034 C C . SER A 1 138 ? 8.126 -10.921 1.818 1.00 95.06 138 SER A C 1
ATOM 1036 O O . SER A 1 138 ? 8.504 -12.007 1.390 1.00 95.06 138 SER A O 1
ATOM 1038 N N . ARG A 1 139 ? 7.004 -10.334 1.386 1.00 95.19 139 ARG A N 1
ATOM 1039 C CA . ARG A 1 139 ? 6.069 -10.943 0.433 1.00 95.19 139 ARG A CA 1
ATOM 1040 C C . ARG A 1 139 ? 6.338 -10.560 -1.015 1.00 95.19 139 ARG A C 1
ATOM 1042 O O . ARG A 1 139 ? 5.950 -11.300 -1.911 1.00 95.19 139 ARG A O 1
ATOM 1049 N N . ILE A 1 140 ? 6.974 -9.413 -1.247 1.00 94.62 140 ILE A N 1
ATOM 1050 C CA . ILE A 1 140 ? 7.318 -8.967 -2.600 1.00 94.62 140 ILE A CA 1
ATOM 1051 C C . ILE A 1 140 ? 8.457 -9.851 -3.110 1.00 94.62 140 ILE A C 1
ATOM 1053 O O . ILE A 1 140 ? 9.460 -9.969 -2.406 1.00 94.62 140 ILE A O 1
ATOM 1057 N N . PRO A 1 141 ? 8.334 -10.475 -4.289 1.00 95.44 141 PRO A N 1
ATOM 1058 C CA . PRO A 1 141 ? 9.311 -11.448 -4.747 1.00 95.44 141 PRO A CA 1
ATOM 1059 C C . PRO A 1 141 ? 10.537 -10.768 -5.386 1.00 95.44 141 PRO A C 1
ATOM 1061 O O . PRO A 1 141 ? 10.460 -9.656 -5.915 1.00 95.44 141 PRO A O 1
ATOM 1064 N N . ASP A 1 142 ? 11.699 -11.420 -5.300 1.00 95.56 142 ASP A N 1
ATOM 1065 C CA . ASP A 1 142 ? 12.965 -10.853 -5.789 1.00 95.56 142 ASP A CA 1
ATOM 1066 C C . ASP A 1 142 ? 13.059 -10.818 -7.320 1.00 95.56 142 ASP A C 1
ATOM 1068 O O . ASP A 1 142 ? 13.761 -9.965 -7.864 1.00 95.56 142 ASP A O 1
ATOM 1072 N N . ASP A 1 143 ? 12.332 -11.695 -8.017 1.00 95.50 143 ASP A N 1
ATOM 1073 C CA . ASP A 1 143 ? 12.240 -11.721 -9.480 1.00 95.50 143 ASP A CA 1
ATOM 1074 C C . ASP A 1 143 ? 11.586 -10.445 -10.039 1.00 95.50 143 ASP A C 1
ATOM 1076 O O . ASP A 1 143 ? 12.079 -9.880 -11.013 1.00 95.50 143 ASP A O 1
ATOM 1080 N N . LEU A 1 144 ? 10.559 -9.922 -9.365 1.00 94.38 144 LEU A N 1
ATOM 1081 C CA . LEU A 1 144 ? 9.935 -8.631 -9.655 1.00 94.38 144 LEU A CA 1
ATOM 1082 C C . LEU A 1 144 ? 10.951 -7.494 -9.511 1.00 94.38 144 LEU A C 1
ATOM 1084 O O . LEU A 1 144 ? 11.060 -6.629 -10.382 1.00 94.38 144 LEU A O 1
ATOM 1088 N N . LEU A 1 145 ? 11.713 -7.482 -8.413 1.00 93.69 145 LEU A N 1
ATOM 1089 C CA . LEU A 1 145 ? 12.735 -6.456 -8.188 1.00 93.69 145 LEU A CA 1
ATOM 1090 C C . LEU A 1 145 ? 13.854 -6.556 -9.224 1.00 93.69 145 LEU A C 1
ATOM 1092 O O . LEU A 1 145 ? 14.367 -5.533 -9.677 1.00 93.69 145 LEU A O 1
ATOM 1096 N N . GLN A 1 146 ? 14.221 -7.776 -9.612 1.00 95.12 146 GLN A N 1
ATOM 1097 C CA . GLN A 1 146 ? 15.212 -8.014 -10.647 1.00 95.12 146 GLN A CA 1
ATOM 1098 C C . GLN A 1 146 ? 14.730 -7.525 -12.015 1.00 95.12 146 GLN A C 1
ATOM 1100 O O . GLN A 1 146 ? 15.491 -6.863 -12.718 1.00 95.12 146 GLN A O 1
ATOM 1105 N N . ASP A 1 147 ? 13.466 -7.761 -12.362 1.00 94.06 147 ASP A N 1
ATOM 1106 C CA . ASP A 1 147 ? 12.863 -7.254 -13.594 1.00 94.06 147 ASP A CA 1
ATOM 1107 C C . ASP A 1 147 ? 12.882 -5.717 -13.653 1.00 94.06 147 ASP A C 1
ATOM 1109 O O . ASP A 1 147 ? 13.247 -5.144 -14.677 1.00 94.06 147 ASP A O 1
ATOM 1113 N N . LEU A 1 148 ? 12.591 -5.020 -12.548 1.00 91.75 148 LEU A N 1
ATOM 1114 C CA . LEU A 1 148 ? 12.709 -3.555 -12.484 1.00 91.75 148 LEU A CA 1
ATOM 1115 C C . LEU A 1 148 ? 14.149 -3.054 -12.654 1.00 91.75 148 LEU A C 1
ATOM 1117 O O . LEU A 1 148 ? 14.355 -1.997 -13.251 1.00 91.75 148 LEU A O 1
ATOM 1121 N N . ARG A 1 149 ? 15.148 -3.798 -12.156 1.00 91.56 149 ARG A N 1
ATOM 1122 C CA . ARG A 1 149 ? 16.569 -3.451 -12.345 1.00 91.56 149 ARG A CA 1
ATOM 1123 C C . ARG A 1 149 ? 16.990 -3.610 -13.803 1.00 91.56 149 ARG A C 1
ATOM 1125 O O . ARG A 1 149 ? 17.713 -2.766 -14.321 1.00 91.56 149 ARG A O 1
ATOM 1132 N N . SER A 1 150 ? 16.548 -4.685 -14.451 1.00 92.06 150 SER A N 1
ATOM 1133 C CA . SER A 1 150 ? 16.892 -4.989 -15.842 1.00 92.06 150 SER A CA 1
ATOM 1134 C C . SER A 1 150 ? 16.104 -4.149 -16.851 1.00 92.06 150 SER A C 1
ATOM 1136 O O . SER A 1 150 ? 16.622 -3.854 -17.924 1.00 92.06 150 SER A O 1
ATOM 1138 N N . ASN A 1 151 ? 14.883 -3.729 -16.505 1.00 86.94 151 ASN A N 1
ATOM 1139 C CA . ASN A 1 151 ? 13.959 -3.020 -17.389 1.00 86.94 151 ASN A CA 1
ATOM 1140 C C . ASN A 1 151 ? 13.478 -1.697 -16.750 1.00 86.94 151 ASN A C 1
ATOM 1142 O O . ASN A 1 151 ? 12.338 -1.630 -16.268 1.00 86.94 151 ASN A O 1
ATOM 1146 N N . PRO A 1 152 ? 14.301 -0.624 -16.779 1.00 76.44 152 PRO A N 1
ATOM 1147 C CA . PRO A 1 152 ? 14.125 0.594 -15.969 1.00 76.44 152 PRO A CA 1
ATOM 1148 C C . PRO A 1 152 ? 12.963 1.536 -16.369 1.00 76.44 152 PRO A C 1
ATOM 1150 O O . PRO A 1 152 ? 12.925 2.687 -15.952 1.00 76.44 152 PRO A O 1
ATOM 1153 N N . GLY A 1 153 ? 11.982 1.073 -17.149 1.00 79.12 153 GLY A N 1
ATOM 1154 C CA . GLY A 1 153 ? 10.797 1.848 -17.562 1.00 79.12 153 GLY A CA 1
ATOM 1155 C C . GLY A 1 153 ? 9.499 1.492 -16.824 1.00 79.12 153 GLY A C 1
ATOM 1156 O O . GLY A 1 153 ? 8.420 1.866 -17.283 1.00 79.12 153 GLY A O 1
ATOM 1157 N N . GLY A 1 154 ? 9.582 0.704 -15.748 1.00 85.25 154 GLY A N 1
ATOM 1158 C CA . GLY A 1 154 ? 8.429 0.245 -14.970 1.00 85.25 154 GLY A CA 1
ATOM 1159 C C . GLY A 1 154 ? 8.255 0.992 -13.650 1.00 85.25 154 GLY A C 1
ATOM 1160 O O . GLY A 1 154 ? 9.225 1.238 -12.938 1.00 85.25 154 GLY A O 1
ATOM 1161 N N . GLY A 1 155 ? 7.010 1.317 -13.309 1.00 88.69 155 GLY A N 1
ATOM 1162 C CA . GLY A 1 155 ? 6.615 1.826 -12.000 1.00 88.69 155 GLY A CA 1
ATOM 1163 C C . GLY A 1 155 ? 6.075 0.697 -11.130 1.00 88.69 155 GLY A C 1
ATOM 1164 O O . GLY A 1 155 ? 5.075 0.071 -11.476 1.00 88.69 155 GLY A O 1
ATOM 1165 N N . PHE A 1 156 ? 6.720 0.443 -9.993 1.00 92.25 156 PHE A N 1
ATOM 1166 C CA . PHE A 1 156 ? 6.197 -0.489 -8.997 1.00 92.25 156 PHE A CA 1
ATOM 1167 C C . PHE A 1 156 ? 4.929 0.074 -8.348 1.00 92.25 156 PHE A C 1
ATOM 1169 O O . PHE A 1 156 ? 4.899 1.244 -7.946 1.00 92.25 156 PHE A O 1
ATOM 1176 N N . ARG A 1 157 ? 3.898 -0.765 -8.223 1.00 92.75 157 ARG A N 1
ATOM 1177 C CA . ARG A 1 157 ? 2.650 -0.430 -7.534 1.00 92.75 157 ARG A CA 1
ATOM 1178 C C . ARG A 1 157 ? 2.475 -1.360 -6.338 1.00 92.75 157 ARG A C 1
ATOM 1180 O O . ARG A 1 157 ? 2.316 -2.563 -6.524 1.00 92.75 157 ARG A O 1
ATOM 1187 N N . LEU A 1 158 ? 2.465 -0.807 -5.126 1.00 93.44 158 LEU A N 1
ATOM 1188 C CA . LEU A 1 158 ? 2.018 -1.502 -3.919 1.00 93.44 158 LEU A CA 1
ATOM 1189 C C . LEU A 1 158 ? 0.512 -1.294 -3.767 1.00 93.44 158 LEU A C 1
ATOM 1191 O O . LEU A 1 158 ? 0.032 -0.163 -3.831 1.00 93.44 158 LEU A O 1
ATOM 1195 N N . LYS A 1 159 ? -0.235 -2.372 -3.550 1.00 93.56 159 LYS A N 1
ATOM 1196 C CA . LYS A 1 159 ? -1.694 -2.349 -3.454 1.00 93.56 159 LYS A CA 1
ATOM 1197 C C . LYS A 1 159 ? -2.138 -2.849 -2.091 1.00 93.56 159 LYS A C 1
ATOM 1199 O O . LYS A 1 159 ? -1.663 -3.880 -1.621 1.00 93.56 159 LYS A O 1
ATOM 1204 N N . ILE A 1 160 ? -3.066 -2.131 -1.480 1.00 94.75 160 ILE A N 1
ATOM 1205 C CA . ILE A 1 160 ? -3.645 -2.454 -0.183 1.00 94.75 160 ILE A CA 1
ATOM 1206 C C . ILE A 1 160 ? -5.157 -2.460 -0.337 1.00 94.75 160 ILE A C 1
ATOM 1208 O O . ILE A 1 160 ? -5.749 -1.436 -0.679 1.00 94.75 160 ILE A O 1
ATOM 1212 N N . ARG A 1 161 ? -5.783 -3.592 -0.033 1.00 95.06 161 ARG A N 1
ATOM 1213 C CA . ARG A 1 161 ? -7.238 -3.697 0.036 1.00 95.06 161 ARG A CA 1
ATOM 1214 C C . ARG A 1 161 ? -7.672 -3.964 1.462 1.00 95.06 161 ARG A C 1
ATOM 1216 O O . ARG A 1 161 ? -7.252 -4.948 2.069 1.00 95.06 161 ARG A O 1
ATOM 1223 N N . LEU A 1 162 ? -8.532 -3.094 1.983 1.00 95.75 162 LEU A N 1
ATOM 1224 C CA . LEU A 1 162 ? -9.161 -3.301 3.283 1.00 95.75 162 LEU A CA 1
ATOM 1225 C C . LEU A 1 162 ? -10.379 -4.210 3.108 1.00 95.75 162 LEU A C 1
ATOM 1227 O O . LEU A 1 162 ? -11.302 -3.872 2.361 1.00 95.75 162 LEU A O 1
ATOM 1231 N N . HIS A 1 163 ? -10.368 -5.346 3.792 1.00 94.50 163 HIS A N 1
ATOM 1232 C CA . HIS A 1 163 ? -11.448 -6.324 3.855 1.00 94.50 163 HIS A CA 1
ATOM 1233 C C . HIS A 1 163 ? -12.016 -6.365 5.278 1.00 94.50 163 HIS A C 1
ATOM 1235 O O . HIS A 1 163 ? -11.344 -5.964 6.225 1.00 94.50 163 HIS A O 1
ATOM 1241 N N . ASP A 1 164 ? -13.245 -6.848 5.448 1.00 93.94 164 ASP A N 1
ATOM 1242 C CA . ASP A 1 164 ? -13.855 -6.944 6.782 1.00 93.94 164 ASP A CA 1
ATOM 1243 C C . ASP A 1 164 ? -13.110 -7.941 7.686 1.00 93.94 164 ASP A C 1
ATOM 1245 O O . ASP A 1 164 ? -12.994 -7.714 8.884 1.00 93.94 164 ASP A O 1
ATOM 1249 N N . ASP A 1 165 ? -12.504 -8.971 7.089 1.00 94.12 165 ASP A N 1
ATOM 1250 C CA . ASP A 1 165 ? -11.720 -9.996 7.794 1.00 94.12 165 ASP A CA 1
ATOM 1251 C C . ASP A 1 165 ? -10.201 -9.742 7.803 1.00 94.12 165 ASP A C 1
ATOM 1253 O O . ASP A 1 165 ? -9.438 -10.573 8.300 1.00 94.12 165 ASP A O 1
ATOM 1257 N N . GLY A 1 166 ? -9.723 -8.632 7.231 1.00 95.38 166 GLY A N 1
ATOM 1258 C CA . GLY A 1 166 ? -8.290 -8.343 7.226 1.00 95.38 166 GLY A CA 1
ATOM 1259 C C . GLY A 1 166 ? -7.804 -7.375 6.159 1.00 95.38 166 GLY A C 1
ATOM 1260 O O . GLY A 1 166 ? -8.557 -6.611 5.562 1.00 95.38 166 GLY A O 1
ATOM 1261 N N . VAL A 1 167 ? -6.494 -7.400 5.921 1.00 97.12 167 VAL A N 1
ATOM 1262 C CA . VAL A 1 167 ? -5.827 -6.547 4.933 1.00 97.12 167 VAL A CA 1
ATOM 1263 C C . VAL A 1 167 ? -5.158 -7.427 3.895 1.00 97.12 167 VAL A C 1
ATOM 1265 O O . VAL A 1 167 ? -4.338 -8.279 4.230 1.00 97.12 167 VAL A O 1
ATOM 1268 N N . LEU A 1 168 ? -5.493 -7.191 2.633 1.00 96.38 168 LEU A N 1
ATOM 1269 C CA . LEU A 1 168 ? -4.914 -7.897 1.501 1.00 96.38 168 LEU A CA 1
ATOM 1270 C C . LEU A 1 168 ? -3.832 -7.022 0.869 1.00 96.38 168 LEU A C 1
ATOM 1272 O O . LEU A 1 168 ? -4.042 -5.829 0.629 1.00 96.38 168 LEU A O 1
ATOM 1276 N N . ILE A 1 169 ? -2.679 -7.620 0.583 1.00 95.75 169 ILE A N 1
ATOM 1277 C CA . ILE A 1 169 ? -1.546 -6.960 -0.066 1.00 95.75 169 ILE A CA 1
ATOM 1278 C C . ILE A 1 169 ? -1.407 -7.502 -1.478 1.00 95.75 169 ILE A C 1
ATOM 1280 O O . ILE A 1 169 ? -1.339 -8.713 -1.674 1.00 95.75 169 ILE A O 1
ATOM 1284 N N . GLY A 1 170 ? -1.331 -6.600 -2.448 1.00 95.06 170 GLY A N 1
ATOM 1285 C CA . GLY A 1 170 ? -1.083 -6.906 -3.848 1.00 95.06 170 GLY A CA 1
ATOM 1286 C C . GLY A 1 170 ? 0.047 -6.056 -4.411 1.00 95.06 170 GLY A C 1
ATOM 1287 O O . GLY A 1 170 ? 0.459 -5.059 -3.817 1.00 95.06 170 GLY A O 1
ATOM 1288 N N . TRP A 1 171 ? 0.542 -6.436 -5.579 1.00 94.19 171 TRP A N 1
ATOM 1289 C CA . TRP A 1 171 ? 1.531 -5.653 -6.309 1.00 94.19 171 TRP A CA 1
ATOM 1290 C C . TRP A 1 171 ? 1.434 -5.887 -7.809 1.00 94.19 171 TRP A C 1
ATOM 1292 O O . TRP A 1 171 ? 0.902 -6.904 -8.256 1.00 94.19 171 TRP A O 1
ATOM 1302 N N . ASP A 1 172 ? 1.961 -4.946 -8.585 1.00 94.25 172 ASP A N 1
ATOM 1303 C CA . ASP A 1 172 ? 2.324 -5.150 -9.985 1.00 94.25 172 ASP A CA 1
ATOM 1304 C C . ASP A 1 172 ? 3.438 -4.176 -10.407 1.00 94.25 172 ASP A C 1
ATOM 1306 O O . ASP A 1 172 ? 3.901 -3.336 -9.626 1.00 94.25 172 ASP A O 1
ATOM 1310 N N . ILE A 1 173 ? 3.876 -4.313 -11.656 1.00 93.19 173 ILE A N 1
ATOM 1311 C CA . ILE A 1 173 ? 4.664 -3.307 -12.357 1.00 93.19 173 ILE A CA 1
ATOM 1312 C C . ILE A 1 173 ? 3.806 -2.728 -13.482 1.00 93.19 173 ILE A C 1
ATOM 1314 O O . ILE A 1 173 ? 3.419 -3.457 -14.400 1.00 93.19 173 ILE A O 1
ATOM 1318 N N . GLU A 1 174 ? 3.568 -1.418 -13.442 1.00 91.19 174 GLU A N 1
ATOM 1319 C CA . GLU A 1 174 ? 2.979 -0.649 -14.540 1.00 91.19 174 GLU A CA 1
ATOM 1320 C C . GLU A 1 174 ? 4.072 -0.181 -15.505 1.00 91.19 174 GLU A C 1
ATOM 1322 O O . GLU A 1 174 ? 5.056 0.438 -15.104 1.00 91.19 174 GLU A O 1
ATOM 1327 N N . ARG A 1 175 ? 3.887 -0.435 -16.799 1.00 89.50 175 ARG A N 1
ATOM 1328 C CA . ARG A 1 175 ? 4.749 0.050 -17.884 1.00 89.50 175 ARG A CA 1
ATOM 1329 C C . ARG A 1 175 ? 3.924 0.764 -18.935 1.00 89.50 175 ARG A C 1
ATOM 1331 O O . ARG A 1 175 ? 2.739 0.496 -19.084 1.00 89.50 175 ARG A O 1
ATOM 1338 N N . ARG A 1 176 ? 4.564 1.631 -19.720 1.00 87.38 176 ARG A N 1
ATOM 1339 C CA . ARG A 1 176 ? 3.935 2.292 -20.875 1.00 87.38 176 ARG A CA 1
ATOM 1340 C C . ARG A 1 176 ? 4.803 2.116 -22.124 1.00 87.38 176 ARG A C 1
ATOM 1342 O O . ARG A 1 176 ? 5.538 3.034 -22.488 1.00 87.38 176 ARG A O 1
ATOM 1349 N N . PRO A 1 177 ? 4.793 0.925 -22.751 1.00 84.94 177 PRO A N 1
ATOM 1350 C CA . PRO A 1 177 ? 5.625 0.650 -23.919 1.00 84.94 177 PRO A CA 1
ATOM 1351 C C . PRO A 1 177 ? 5.315 1.621 -25.061 1.00 84.94 177 PRO A C 1
ATOM 1353 O O . PRO A 1 177 ? 4.176 1.712 -25.502 1.00 84.94 177 PRO A O 1
ATOM 1356 N N . GLY A 1 178 ? 6.321 2.349 -25.544 1.00 83.12 178 GLY A N 1
ATOM 1357 C CA . GLY A 1 178 ? 6.140 3.343 -26.608 1.00 83.12 178 GLY A CA 1
ATOM 1358 C C . GLY A 1 178 ? 5.625 4.709 -26.139 1.00 83.12 178 GLY A C 1
ATOM 1359 O O . GLY A 1 178 ? 5.364 5.567 -26.982 1.00 83.12 178 GLY A O 1
ATOM 1360 N N . PHE A 1 179 ? 5.498 4.942 -24.825 1.00 83.69 179 PHE A N 1
ATOM 1361 C CA . PHE A 1 179 ? 5.295 6.290 -24.299 1.00 83.69 179 PHE A CA 1
ATOM 1362 C C . PHE A 1 179 ? 6.547 7.134 -24.533 1.00 83.69 179 PHE A C 1
ATOM 1364 O O . PHE A 1 179 ? 7.632 6.809 -24.054 1.00 83.69 179 PHE A O 1
ATOM 1371 N N . ASP A 1 180 ? 6.373 8.238 -25.249 1.00 84.50 180 ASP A N 1
ATOM 1372 C CA . ASP A 1 180 ? 7.387 9.267 -25.421 1.00 84.50 180 ASP A CA 1
ATOM 1373 C C . ASP A 1 180 ? 6.811 10.592 -24.900 1.00 84.50 180 ASP A C 1
ATOM 1375 O O . ASP A 1 180 ? 5.874 11.127 -25.504 1.00 84.50 180 ASP A O 1
ATOM 1379 N N . PRO A 1 181 ? 7.359 11.156 -23.806 1.00 82.00 181 PRO A N 1
ATOM 1380 C CA . PRO A 1 181 ? 6.857 12.394 -23.217 1.00 82.00 181 PRO A CA 1
ATOM 1381 C C . PRO A 1 181 ? 7.019 13.615 -24.134 1.00 82.00 181 PRO A C 1
ATOM 1383 O O . PRO A 1 181 ? 6.462 14.673 -23.833 1.00 82.00 181 PRO A O 1
ATOM 1386 N N . LYS A 1 182 ? 7.769 13.513 -25.241 1.00 89.69 182 LYS A N 1
ATOM 1387 C CA . LYS A 1 182 ? 7.936 14.570 -26.251 1.00 89.69 182 LYS A CA 1
ATOM 1388 C C . LYS A 1 182 ? 6.995 14.417 -27.440 1.00 89.69 182 LYS A C 1
ATOM 1390 O O . LYS A 1 182 ? 6.767 15.392 -28.152 1.00 89.69 182 LYS A O 1
ATOM 1395 N N . LYS A 1 183 ? 6.429 13.229 -27.654 1.00 90.06 183 LYS A N 1
ATOM 1396 C CA . LYS A 1 183 ? 5.525 12.985 -28.774 1.00 90.06 183 LYS A CA 1
ATOM 1397 C C . LYS A 1 183 ? 4.223 13.751 -28.562 1.00 90.06 183 LYS A C 1
ATOM 1399 O O . LYS A 1 183 ? 3.648 13.729 -27.468 1.00 90.06 183 LYS A O 1
ATOM 1404 N N . ARG A 1 184 ? 3.784 14.450 -29.607 1.00 91.75 184 ARG A N 1
ATOM 1405 C CA . ARG A 1 184 ? 2.514 15.177 -29.644 1.00 91.75 184 ARG A CA 1
ATOM 1406 C C . ARG A 1 184 ? 1.624 14.649 -30.757 1.00 91.75 184 ARG A C 1
ATOM 1408 O O . ARG A 1 184 ? 2.136 14.142 -31.756 1.00 91.75 184 ARG A O 1
ATOM 1415 N N . ASP A 1 185 ? 0.318 14.712 -30.552 1.00 89.94 185 ASP A N 1
ATOM 1416 C CA . ASP A 1 185 ? -0.661 14.459 -31.602 1.00 89.94 185 ASP A CA 1
ATOM 1417 C C . ASP A 1 185 ? -0.817 15.685 -32.522 1.00 89.94 185 ASP A C 1
ATOM 1419 O O . ASP A 1 185 ? -0.120 16.693 -32.379 1.00 89.94 185 ASP A O 1
ATOM 1423 N N . GLN A 1 186 ? -1.729 15.597 -33.492 1.00 91.69 186 GLN A N 1
ATOM 1424 C CA . GLN A 1 186 ? -1.998 16.680 -34.444 1.00 91.69 186 GLN A CA 1
ATOM 1425 C C . GLN A 1 186 ? -2.532 17.972 -33.794 1.00 91.69 186 GLN A C 1
ATOM 1427 O O . GLN A 1 186 ? -2.523 19.017 -34.438 1.00 91.69 186 GLN A O 1
ATOM 1432 N N . TRP A 1 187 ? -2.994 17.907 -32.541 1.00 91.00 187 TRP A N 1
ATOM 1433 C CA . TRP A 1 187 ? -3.513 19.037 -31.769 1.00 91.00 187 TRP A CA 1
ATOM 1434 C C . TRP A 1 187 ? -2.478 19.605 -30.790 1.00 91.00 187 TRP A C 1
ATOM 1436 O O . TRP A 1 187 ? -2.757 20.587 -30.110 1.00 91.00 187 TRP A O 1
ATOM 1446 N N . GLY A 1 188 ? -1.273 19.028 -30.737 1.00 89.12 188 GLY A N 1
ATOM 1447 C CA . GLY A 1 188 ? -0.224 19.445 -29.811 1.00 89.12 188 GLY A CA 1
ATOM 1448 C C . GLY A 1 188 ? -0.347 18.832 -28.414 1.00 89.12 188 GLY A C 1
ATOM 1449 O O . GLY A 1 188 ? 0.392 19.247 -27.520 1.00 89.12 188 GLY A O 1
ATOM 1450 N N . GLU A 1 189 ? -1.214 17.834 -28.225 1.00 87.62 189 GLU A N 1
ATOM 1451 C CA . GLU A 1 189 ? -1.415 17.137 -26.953 1.00 87.62 189 GLU A CA 1
ATOM 1452 C C . GLU A 1 189 ? -0.477 15.938 -26.811 1.00 87.62 189 GLU A C 1
ATOM 1454 O O . GLU A 1 189 ? -0.031 15.348 -27.796 1.00 87.62 189 GLU A O 1
ATOM 1459 N N . ALA A 1 190 ? -0.136 15.563 -25.576 1.00 84.00 190 ALA A N 1
ATOM 1460 C CA . ALA A 1 190 ? 0.711 14.396 -25.335 1.00 84.00 190 ALA A CA 1
ATOM 1461 C C . ALA A 1 190 ? 0.032 13.114 -25.842 1.00 84.00 190 ALA A C 1
ATOM 1463 O O . ALA A 1 190 ? -1.105 12.815 -25.474 1.00 84.00 190 ALA A O 1
ATOM 1464 N N . VAL A 1 191 ? 0.746 12.322 -26.650 1.00 84.69 191 VAL A N 1
ATOM 1465 C CA . VAL A 1 191 ? 0.197 11.057 -27.158 1.00 84.69 191 VAL A CA 1
ATOM 1466 C C . VAL A 1 191 ? 0.006 10.082 -26.001 1.00 84.69 191 VAL A C 1
ATOM 1468 O O . VAL A 1 191 ? 0.968 9.636 -25.371 1.00 84.69 191 VAL A O 1
ATOM 1471 N N . TYR A 1 192 ? -1.253 9.736 -25.738 1.00 81.19 192 TYR A N 1
ATOM 1472 C CA . TYR A 1 192 ? -1.604 8.779 -24.702 1.00 81.19 192 TYR A CA 1
ATOM 1473 C C . TYR A 1 192 ? -1.223 7.356 -25.119 1.00 81.19 192 TYR A C 1
ATOM 1475 O O . TYR A 1 192 ? -1.577 6.885 -26.200 1.00 81.19 192 TYR A O 1
ATOM 1483 N N . VAL A 1 193 ? -0.546 6.653 -24.214 1.00 82.88 193 VAL A N 1
ATOM 1484 C CA . VAL A 1 193 ? -0.275 5.219 -24.319 1.00 82.88 193 VAL A CA 1
ATOM 1485 C C . VAL A 1 193 ? -0.811 4.547 -23.063 1.00 82.88 193 VAL A C 1
ATOM 1487 O O . VAL A 1 193 ? -0.490 4.955 -21.938 1.00 82.88 193 VAL A O 1
ATOM 1490 N N . GLY A 1 194 ? -1.648 3.531 -23.271 1.00 81.88 194 GLY A N 1
ATOM 1491 C CA . GLY A 1 194 ? -2.253 2.761 -22.192 1.00 81.88 194 GLY A CA 1
ATOM 1492 C C . GLY A 1 194 ? -1.196 2.042 -21.345 1.00 81.88 194 GLY A C 1
ATOM 1493 O O . GLY A 1 194 ? -0.182 1.590 -21.886 1.00 81.88 194 GLY A O 1
ATOM 1494 N N . PRO A 1 195 ? -1.399 1.946 -20.021 1.00 86.69 195 PRO A N 1
ATOM 1495 C CA . PRO A 1 195 ? -0.521 1.162 -19.172 1.00 86.69 195 PRO A CA 1
ATOM 1496 C C . PRO A 1 195 ? -0.655 -0.336 -19.473 1.00 86.69 195 PRO A C 1
ATOM 1498 O O . PRO A 1 195 ? -1.737 -0.837 -19.772 1.00 86.69 195 PRO A O 1
ATOM 1501 N N . VAL A 1 196 ? 0.455 -1.054 -19.346 1.00 87.62 196 VAL A N 1
ATOM 1502 C CA . VAL A 1 196 ? 0.529 -2.514 -19.365 1.00 87.62 196 VAL A CA 1
ATOM 1503 C C . VAL A 1 196 ? 1.038 -2.964 -18.006 1.00 87.62 196 VAL A C 1
ATOM 1505 O O . VAL A 1 196 ? 2.065 -2.474 -17.530 1.00 87.62 196 VAL A O 1
ATOM 1508 N N . HIS A 1 197 ? 0.323 -3.897 -17.388 1.00 89.00 197 HIS A N 1
ATOM 1509 C CA . HIS A 1 197 ? 0.653 -4.412 -16.065 1.00 89.00 197 HIS A CA 1
ATOM 1510 C C . HIS A 1 197 ? 1.299 -5.793 -16.175 1.00 89.00 197 HIS A C 1
ATOM 1512 O O . HIS A 1 197 ? 0.862 -6.645 -16.944 1.00 89.00 197 HIS A O 1
ATOM 1518 N N . SER A 1 198 ? 2.349 -6.013 -15.393 1.00 90.12 198 SER A N 1
ATOM 1519 C CA . SER A 1 198 ? 3.097 -7.275 -15.324 1.00 90.12 198 SER A CA 1
ATOM 1520 C C . SER A 1 198 ? 3.415 -7.614 -13.869 1.00 90.12 198 SER A C 1
ATOM 1522 O O . SER A 1 198 ? 3.262 -6.760 -12.998 1.00 90.12 198 SER A O 1
ATOM 1524 N N . PHE A 1 199 ? 3.821 -8.856 -13.587 1.00 91.81 199 PHE A N 1
ATOM 1525 C CA . PHE A 1 199 ? 4.143 -9.310 -12.223 1.00 91.81 199 PHE A CA 1
ATOM 1526 C C . PHE A 1 199 ? 3.002 -9.116 -11.205 1.00 91.81 199 PHE A C 1
ATOM 1528 O O . PHE A 1 199 ? 3.245 -8.931 -10.015 1.00 91.81 199 PHE A O 1
ATOM 1535 N N . ALA A 1 200 ? 1.746 -9.172 -11.663 1.00 92.12 200 ALA A N 1
ATOM 1536 C CA . ALA A 1 200 ? 0.591 -9.054 -10.782 1.00 92.12 200 ALA A CA 1
ATOM 1537 C C . ALA A 1 200 ? 0.549 -10.220 -9.777 1.00 92.12 200 ALA A C 1
ATOM 1539 O O . ALA A 1 200 ? 0.388 -11.385 -10.164 1.00 92.12 200 ALA A O 1
ATOM 1540 N N . GLY A 1 201 ? 0.644 -9.913 -8.486 1.00 92.44 201 GLY A N 1
ATOM 1541 C CA . GLY A 1 201 ? 0.714 -10.909 -7.417 1.00 92.44 201 GLY A CA 1
ATOM 1542 C C . GLY A 1 201 ? 0.217 -10.391 -6.071 1.00 92.44 201 GLY A C 1
ATOM 1543 O O . GLY A 1 201 ? -0.276 -9.268 -5.973 1.00 92.44 201 GLY A O 1
ATOM 1544 N N . GLY A 1 202 ? 0.352 -11.239 -5.050 1.00 93.25 202 GLY A N 1
ATOM 1545 C CA . GLY A 1 202 ? -0.133 -11.003 -3.690 1.00 93.25 202 GLY A CA 1
ATOM 1546 C C . GLY A 1 202 ? -1.420 -11.759 -3.374 1.00 93.25 202 GLY A C 1
ATOM 1547 O O . GLY A 1 202 ? -1.743 -12.746 -4.031 1.00 93.25 202 GLY A O 1
ATOM 1548 N N . ASP A 1 203 ? -2.145 -11.295 -2.357 1.00 92.69 203 ASP A N 1
ATOM 1549 C CA . ASP A 1 203 ? -3.403 -11.906 -1.899 1.00 92.69 203 ASP A CA 1
ATOM 1550 C C . ASP A 1 203 ? -4.564 -11.651 -2.863 1.00 92.69 203 ASP A C 1
ATOM 1552 O O . ASP A 1 203 ? -5.579 -12.339 -2.816 1.00 92.69 203 ASP A O 1
ATOM 1556 N N . PHE A 1 204 ? -4.442 -10.626 -3.708 1.00 89.06 204 PHE A N 1
ATOM 1557 C CA . PHE A 1 204 ? -5.483 -10.231 -4.644 1.00 89.06 204 PHE A CA 1
ATOM 1558 C C . PHE A 1 204 ? -4.891 -9.576 -5.890 1.00 89.06 204 PHE A C 1
ATOM 1560 O O . PHE A 1 204 ? -3.725 -9.179 -5.932 1.00 89.06 204 PHE A O 1
ATOM 1567 N N . ARG A 1 205 ? -5.727 -9.425 -6.918 1.00 82.38 205 ARG A N 1
ATOM 1568 C CA . ARG A 1 205 ? -5.379 -8.726 -8.156 1.00 82.38 205 ARG A CA 1
ATOM 1569 C C . ARG A 1 205 ? -6.521 -7.802 -8.529 1.00 82.38 205 ARG A C 1
ATOM 1571 O O . ARG A 1 205 ? -7.607 -8.308 -8.753 1.00 82.38 205 ARG A O 1
ATOM 1578 N N . GLU A 1 206 ? -6.272 -6.499 -8.685 1.00 75.12 206 GLU A N 1
ATOM 1579 C CA . GLU A 1 206 ? -7.269 -5.521 -9.176 1.00 75.12 206 GLU A CA 1
ATOM 1580 C C . GLU A 1 206 ? -8.113 -6.078 -10.326 1.00 75.12 206 GLU A C 1
ATOM 1582 O O . GLU A 1 206 ? -7.585 -6.795 -11.174 1.00 75.12 206 GLU A O 1
ATOM 1587 N N . ALA A 1 207 ? -9.402 -5.746 -10.369 1.00 73.12 207 ALA A N 1
ATOM 1588 C CA . ALA A 1 207 ? -10.251 -6.159 -11.476 1.00 73.12 207 ALA A CA 1
ATOM 1589 C C . ALA A 1 207 ? -9.682 -5.640 -12.803 1.00 73.12 207 ALA A C 1
ATOM 1591 O O . ALA A 1 207 ? -9.222 -4.501 -12.897 1.00 73.12 207 ALA A O 1
ATOM 1592 N N . GLU A 1 208 ? -9.719 -6.476 -13.832 1.00 71.56 208 GLU A N 1
ATOM 1593 C CA . GLU A 1 208 ? -9.354 -6.049 -15.176 1.00 71.56 208 GLU A CA 1
ATOM 1594 C C . GLU A 1 208 ? -10.600 -5.482 -15.847 1.00 71.56 208 GLU A C 1
ATOM 1596 O O . GLU A 1 208 ? -11.621 -6.166 -15.934 1.00 71.56 208 GLU A O 1
ATOM 1601 N N . ILE A 1 209 ? -10.529 -4.225 -16.287 1.00 64.94 209 ILE A N 1
ATOM 1602 C CA . ILE A 1 209 ? -11.636 -3.523 -16.938 1.00 64.94 209 ILE A CA 1
ATOM 1603 C C . ILE A 1 209 ? -11.228 -3.210 -18.374 1.00 64.94 209 ILE A C 1
ATOM 1605 O O . ILE A 1 209 ? -10.283 -2.461 -18.607 1.00 64.94 209 ILE A O 1
ATOM 1609 N N . PHE A 1 210 ? -11.981 -3.737 -19.335 1.00 66.25 210 PHE A N 1
ATOM 1610 C CA . PHE A 1 210 ? -11.809 -3.463 -20.756 1.00 66.25 210 PHE A CA 1
ATOM 1611 C C . PHE A 1 210 ? -13.087 -2.819 -21.302 1.00 66.25 210 PHE A C 1
ATOM 1613 O O . PHE A 1 210 ? -14.180 -3.362 -21.145 1.00 66.25 210 PHE A O 1
ATOM 1620 N N . ASN A 1 211 ? -12.972 -1.633 -21.910 1.00 69.62 211 ASN A N 1
ATOM 1621 C CA . ASN A 1 211 ? -14.110 -0.850 -22.421 1.00 69.62 211 ASN A CA 1
ATOM 1622 C C . ASN A 1 211 ? -15.247 -0.660 -21.396 1.00 69.62 211 ASN A C 1
ATOM 1624 O O . ASN A 1 211 ? -16.426 -0.833 -21.705 1.00 69.62 211 ASN A O 1
ATOM 1628 N N . GLY A 1 212 ? -14.886 -0.343 -20.149 1.00 67.38 212 GLY A N 1
ATOM 1629 C CA . GLY A 1 212 ? -15.847 -0.126 -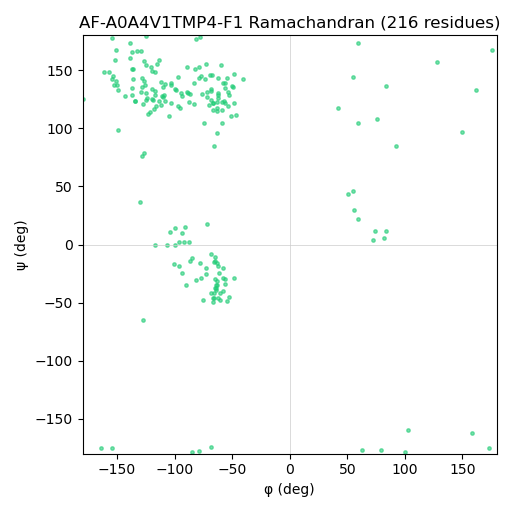19.063 1.00 67.38 212 GLY A CA 1
ATOM 1630 C C . GLY A 1 212 ? -16.526 -1.397 -18.542 1.00 67.38 212 GLY A C 1
ATOM 1631 O O . GLY A 1 212 ? -17.384 -1.300 -17.668 1.00 67.38 212 GLY A O 1
ATOM 1632 N N . LYS A 1 213 ? -16.149 -2.583 -19.037 1.00 65.50 213 LYS A N 1
ATOM 1633 C CA . LYS A 1 213 ? -16.667 -3.871 -18.568 1.00 65.50 213 LYS A CA 1
ATOM 1634 C C . LYS A 1 213 ? -15.586 -4.646 -17.818 1.00 65.50 213 LYS A C 1
ATOM 1636 O O . LYS A 1 213 ? -14.459 -4.718 -18.309 1.00 65.50 213 LYS A O 1
ATOM 1641 N N . PRO A 1 214 ? -15.901 -5.246 -16.660 1.00 69.88 214 PRO A N 1
ATOM 1642 C CA . PRO A 1 214 ? -14.971 -6.146 -16.001 1.00 69.88 214 PRO A CA 1
ATOM 1643 C C . PRO A 1 214 ? -14.785 -7.394 -16.872 1.00 69.88 214 PRO A C 1
ATOM 1645 O O . PRO A 1 214 ? -15.752 -8.080 -17.198 1.00 69.88 214 PRO A O 1
ATOM 1648 N N . VAL A 1 215 ? -13.546 -7.675 -17.260 1.00 79.06 215 VAL A N 1
ATOM 1649 C CA . VAL A 1 215 ? -13.151 -8.913 -17.952 1.00 79.06 215 VAL A CA 1
ATOM 1650 C C . VAL A 1 215 ? -12.497 -9.911 -16.997 1.00 79.06 215 VAL A C 1
ATOM 1652 O O . VAL A 1 215 ? -12.466 -11.104 -17.280 1.00 79.06 215 VAL A O 1
ATOM 1655 N N . ARG A 1 216 ? -12.061 -9.447 -15.819 1.00 78.00 216 ARG A N 1
ATOM 1656 C CA . ARG A 1 216 ? -11.659 -10.297 -14.696 1.00 78.00 216 ARG A CA 1
ATOM 1657 C C . ARG A 1 216 ? -12.077 -9.652 -13.383 1.00 78.00 216 ARG A C 1
ATOM 1659 O O . ARG A 1 216 ? -11.720 -8.505 -13.120 1.00 78.00 216 ARG A O 1
ATOM 1666 N N . MET A 1 217 ? -12.782 -10.407 -12.546 1.00 70.25 217 MET A N 1
ATOM 1667 C CA . MET A 1 217 ? -13.062 -9.996 -11.171 1.00 70.25 217 MET A CA 1
ATOM 1668 C C . MET A 1 217 ? -11.790 -10.135 -10.327 1.00 70.25 217 MET A C 1
ATOM 1670 O O . MET A 1 217 ? -10.965 -11.022 -10.566 1.00 70.25 217 MET A O 1
ATOM 1674 N N . GLY A 1 218 ? -11.592 -9.190 -9.416 1.00 58.62 218 GLY A N 1
ATOM 1675 C CA . GLY A 1 218 ? -10.384 -9.076 -8.605 1.00 58.62 218 GLY A CA 1
ATOM 1676 C C . GLY A 1 218 ? -10.603 -9.304 -7.129 1.00 58.62 218 GLY A C 1
ATOM 1677 O O . GLY A 1 218 ? -11.759 -9.565 -6.743 1.00 58.62 218 GLY A O 1
#

Secondary structure (DSSP, 8-state):
-------------------------------PPPPPPPPHHHHHHHHHTGGGGG-EEEEEEESS-EEEEEEE-TTS-EEEEEEEESTT--EEEEE-TTS---SEEEEEEEESTT-EE-TTS-EESSEEEEEEEEE-GGGS-HHHHHHHHHSTTEEEEEEEEEETTEEEEEEEEEE-TT--TT-B-TTS-B-----EEEEEEES----EEETTEEEE--

Sequence (218 aa):
MTTTRRELLRTLGAGGAAAAMSGCSPLRPSQVPSPPLLSAEDQALRERFAVLRGGGQLVVDSLTPKEGVNIFDESGRTYYAKSGLGPRAGGIFFYGASFGVPRTLRAIWRTGEDIRPDIYRRYSGGTIVGDYTVPVASRIPDDLLQDLRSNPGGGFRLKIRLHDDGVLIGWDIERRPGFDPKKRDQWGEAVYVGPVHSFAGGDFREAEIFNGKPVRMG

Mean predicted aligned error: 12.24 Å

pLDDT: mean 80.27, std 19.75, range [30.5, 98.44]

Nearest PDB structures (foldseek):
  8u1q-assembly1_A  TM=3.088E-01  e=7.068E-01  Influenza B virus (B/Iowa/06/2017)
  1a4g-assembly1_A  TM=2.686E-01  e=1.960E+00  Influenza B virus (STRAIN B/BEIJING/1/87)
  4cpl-assembly1_A  TM=3.142E-01  e=3.263E+00  Influenza B virus (B/Brisbane/60/2008)

Solvent-accessible surface area (backbone atoms only — not comparable to full-atom values): 13274 Å² total; per-residue (Å²): 132,90,80,92,84,90,82,86,90,87,81,90,83,91,82,89,78,92,76,81,86,74,77,83,72,78,78,73,76,79,75,72,77,70,77,78,80,72,52,73,65,58,47,52,50,54,58,74,51,47,79,47,42,87,23,34,35,42,36,44,37,19,82,50,82,40,28,33,26,33,28,20,33,78,84,69,46,81,72,43,57,42,67,57,33,13,78,91,40,52,49,80,42,80,40,54,52,86,63,71,80,45,60,28,40,38,39,35,25,31,50,62,94,61,51,41,67,48,99,84,51,43,45,43,63,47,46,77,76,44,78,40,75,42,79,40,46,88,71,60,57,68,66,60,56,48,48,45,67,76,45,81,72,50,41,45,32,47,31,39,36,49,48,95,93,42,73,39,46,24,37,32,31,42,29,42,86,88,58,45,97,82,45,55,48,100,86,70,44,73,53,83,54,73,75,46,78,43,75,73,36,70,78,46,50,80,56,41,67,55,94,90,36,76,79,36,90,82

Radius of gyration: 30.72 Å; Cα contacts (8 Å, |Δi|>4): 372; chains: 1; bounding box: 82×74×82 Å